Protein AF-A0A178E0Z1-F1 (afdb_monomer_lite)

Structure (mmCIF, N/CA/C/O backbone):
data_AF-A0A178E0Z1-F1
#
_entry.id   AF-A0A178E0Z1-F1
#
loop_
_atom_site.group_PDB
_atom_site.id
_atom_site.type_symbol
_atom_site.label_atom_id
_atom_site.label_alt_id
_atom_site.label_comp_id
_atom_site.label_asym_id
_atom_site.label_entity_id
_atom_site.label_seq_id
_atom_site.pdbx_PDB_ins_code
_atom_site.Cartn_x
_atom_site.Cartn_y
_atom_site.Cartn_z
_atom_site.occupancy
_atom_site.B_iso_or_equiv
_atom_site.auth_seq_id
_atom_site.auth_comp_id
_atom_site.auth_asym_id
_atom_site.auth_atom_id
_atom_site.pdbx_PDB_model_num
ATOM 1 N N . MET A 1 1 ? 17.692 -8.906 -3.137 1.00 51.06 1 MET A N 1
ATOM 2 C CA . MET A 1 1 ? 17.212 -9.666 -4.312 1.00 51.06 1 MET A CA 1
ATOM 3 C C . MET A 1 1 ? 16.166 -8.834 -5.036 1.00 51.06 1 MET A C 1
ATOM 5 O O . MET A 1 1 ? 15.357 -8.206 -4.364 1.00 51.06 1 MET A O 1
ATOM 9 N N . SER A 1 2 ? 16.200 -8.763 -6.365 1.00 74.19 2 SER A N 1
ATOM 10 C CA . SER A 1 2 ? 15.202 -8.030 -7.154 1.00 74.19 2 SER A CA 1
ATOM 11 C C . SER A 1 2 ? 13.912 -8.852 -7.280 1.00 74.19 2 SER A C 1
ATOM 13 O O . SER A 1 2 ? 13.955 -10.035 -7.604 1.00 74.19 2 SER A O 1
ATOM 15 N N . CYS A 1 3 ? 12.754 -8.245 -7.001 1.00 90.62 3 CYS A N 1
ATOM 16 C CA . CYS A 1 3 ? 11.462 -8.919 -7.140 1.00 90.62 3 CYS A CA 1
ATOM 17 C C . CYS A 1 3 ? 11.107 -9.100 -8.633 1.00 90.62 3 CYS A C 1
ATOM 19 O O . CYS A 1 3 ? 11.075 -8.098 -9.354 1.00 90.62 3 CYS A O 1
ATOM 21 N N . PRO A 1 4 ? 10.787 -10.322 -9.110 1.00 93.69 4 PRO A N 1
ATOM 22 C CA . PRO A 1 4 ? 10.447 -10.557 -10.516 1.00 93.69 4 PRO A CA 1
ATOM 23 C C . PRO A 1 4 ? 9.267 -9.718 -11.023 1.00 93.69 4 PRO A C 1
ATOM 25 O O . PRO A 1 4 ? 9.300 -9.242 -12.155 1.00 93.69 4 PRO A O 1
ATOM 28 N N . ALA A 1 5 ? 8.248 -9.490 -10.189 1.00 93.25 5 ALA A N 1
ATOM 29 C CA . ALA A 1 5 ? 7.088 -8.674 -10.552 1.00 93.25 5 ALA A CA 1
ATOM 30 C C . ALA A 1 5 ? 7.479 -7.209 -10.820 1.00 93.25 5 ALA A C 1
ATOM 32 O O . ALA A 1 5 ? 7.109 -6.644 -11.849 1.00 93.25 5 ALA A O 1
ATOM 33 N N . LEU A 1 6 ? 8.315 -6.626 -9.954 1.00 95.00 6 LEU A N 1
ATOM 34 C CA . LEU A 1 6 ? 8.842 -5.274 -10.150 1.00 95.00 6 LEU A CA 1
ATOM 35 C C . LEU A 1 6 ? 9.728 -5.186 -11.403 1.00 95.00 6 LEU A C 1
ATOM 37 O O . LEU A 1 6 ? 9.634 -4.224 -12.161 1.00 95.00 6 LEU A O 1
ATOM 41 N N . LEU A 1 7 ? 10.560 -6.200 -11.665 1.00 95.06 7 LEU A N 1
ATOM 42 C CA . LEU A 1 7 ? 11.381 -6.239 -12.880 1.00 95.06 7 LEU A CA 1
ATOM 43 C C . LEU A 1 7 ? 10.531 -6.268 -14.156 1.00 95.06 7 LEU A C 1
ATOM 45 O O . LEU A 1 7 ? 10.871 -5.587 -15.124 1.00 95.06 7 LEU A O 1
ATOM 49 N N . ARG A 1 8 ? 9.412 -7.005 -14.154 1.00 94.75 8 ARG A N 1
ATOM 50 C CA . ARG A 1 8 ? 8.461 -7.017 -15.275 1.00 94.75 8 ARG A CA 1
ATOM 51 C C . ARG A 1 8 ? 7.855 -5.634 -15.510 1.00 94.75 8 ARG A C 1
ATOM 53 O O . ARG A 1 8 ? 7.856 -5.179 -16.649 1.00 94.75 8 ARG A O 1
ATOM 60 N N . LEU A 1 9 ? 7.438 -4.936 -14.450 1.00 94.25 9 LEU A N 1
ATOM 61 C CA . LEU A 1 9 ? 6.933 -3.558 -14.547 1.00 94.25 9 LEU A CA 1
ATOM 62 C C . LEU A 1 9 ? 7.981 -2.592 -15.119 1.00 94.25 9 LEU A C 1
ATOM 64 O O . LEU A 1 9 ? 7.668 -1.786 -15.992 1.00 94.25 9 LEU A O 1
ATOM 68 N N . ILE A 1 10 ? 9.243 -2.704 -14.692 1.00 94.00 10 ILE A N 1
ATOM 69 C CA . ILE A 1 10 ? 10.355 -1.901 -15.234 1.00 94.00 10 ILE A CA 1
ATOM 70 C C . ILE A 1 10 ? 10.575 -2.183 -16.734 1.00 94.00 10 ILE A C 1
ATOM 72 O O . ILE A 1 10 ? 10.970 -1.288 -17.493 1.00 94.00 10 ILE A O 1
ATOM 76 N N . GLY A 1 11 ? 10.324 -3.419 -17.168 1.00 93.00 11 GLY A N 1
ATOM 77 C CA . GLY A 1 11 ? 10.442 -3.852 -18.558 1.00 93.00 11 GLY A CA 1
ATOM 78 C C . GLY A 1 11 ? 9.354 -3.310 -19.490 1.00 93.00 11 GLY A C 1
ATOM 79 O O . GLY A 1 11 ? 9.608 -3.200 -20.687 1.00 93.00 11 GLY A O 1
ATOM 80 N N . LEU A 1 12 ? 8.187 -2.913 -18.972 1.00 93.44 12 LEU A N 1
ATOM 81 C CA . LEU A 1 12 ? 7.056 -2.459 -19.792 1.00 93.44 12 LEU A CA 1
ATOM 82 C C . LEU A 1 12 ? 7.393 -1.225 -20.641 1.00 93.44 12 LEU A C 1
ATOM 84 O O . LEU A 1 12 ? 8.160 -0.377 -20.190 1.00 93.44 12 LEU A O 1
ATOM 88 N N . PRO A 1 13 ? 6.812 -1.051 -21.839 1.00 92.75 13 PRO A N 1
ATOM 89 C CA . PRO A 1 13 ? 6.911 0.206 -22.575 1.00 92.75 13 PRO A CA 1
ATOM 90 C C . PRO A 1 13 ? 6.448 1.396 -21.725 1.00 92.75 13 PRO A C 1
ATOM 92 O O . PRO A 1 13 ? 5.513 1.277 -20.934 1.00 92.75 13 PRO A O 1
ATOM 95 N N . THR A 1 14 ? 7.082 2.559 -21.901 1.00 90.62 14 THR A N 1
ATOM 96 C CA . THR A 1 14 ? 6.751 3.776 -21.137 1.00 90.62 14 THR A CA 1
ATOM 97 C C . THR A 1 14 ? 5.272 4.137 -21.247 1.00 90.62 14 THR A C 1
ATOM 99 O O . THR A 1 14 ? 4.652 4.438 -20.234 1.00 90.62 14 THR A O 1
ATOM 102 N N . ALA A 1 15 ? 4.691 4.037 -22.446 1.00 89.62 15 ALA A N 1
ATOM 103 C CA . ALA A 1 15 ? 3.270 4.293 -22.668 1.00 89.62 15 ALA A CA 1
ATOM 104 C C . ALA A 1 15 ? 2.371 3.370 -21.825 1.00 89.62 15 ALA A C 1
ATOM 106 O O . ALA A 1 15 ? 1.472 3.848 -21.139 1.00 89.62 15 ALA A O 1
ATOM 107 N N . SER A 1 16 ? 2.656 2.063 -21.807 1.00 93.25 16 SER A N 1
ATOM 108 C CA . SER A 1 16 ? 1.906 1.086 -21.006 1.00 93.25 16 SER A CA 1
ATOM 109 C C . SER A 1 16 ? 2.053 1.346 -19.509 1.00 93.25 16 SER A C 1
ATOM 111 O O . SER A 1 16 ? 1.072 1.302 -18.774 1.00 93.25 16 SER A O 1
ATOM 113 N N . LEU A 1 17 ? 3.269 1.656 -19.051 1.00 93.25 17 LEU A N 1
ATOM 114 C CA . LEU A 1 17 ? 3.514 1.959 -17.644 1.00 93.25 17 LEU A CA 1
ATOM 115 C C . LEU A 1 17 ? 2.796 3.242 -17.203 1.00 93.25 17 LEU A C 1
ATOM 117 O O . LEU A 1 17 ? 2.219 3.268 -16.121 1.00 93.25 17 LEU A O 1
ATOM 121 N N . MET A 1 18 ? 2.793 4.278 -18.045 1.00 91.69 18 MET A N 1
ATOM 122 C CA . MET A 1 18 ? 2.038 5.508 -17.797 1.00 91.69 18 MET A CA 1
ATOM 123 C C . MET A 1 18 ? 0.536 5.229 -17.730 1.00 91.69 18 MET A C 1
ATOM 125 O O . MET A 1 18 ? -0.110 5.699 -16.802 1.00 91.69 18 MET A O 1
ATOM 129 N N . ALA A 1 19 ? -0.012 4.430 -18.652 1.00 92.62 19 ALA A N 1
ATOM 130 C CA . ALA A 1 19 ? -1.428 4.056 -18.641 1.00 92.62 19 ALA A CA 1
ATOM 131 C C . ALA A 1 19 ? -1.828 3.333 -17.343 1.00 92.62 19 ALA A C 1
ATOM 133 O O . ALA A 1 19 ? -2.847 3.659 -16.744 1.00 92.62 19 ALA A O 1
ATOM 134 N N . ILE A 1 20 ? -1.000 2.401 -16.861 1.00 94.56 20 ILE A N 1
ATOM 135 C CA . ILE A 1 20 ? -1.220 1.746 -15.563 1.00 94.56 20 ILE A CA 1
ATOM 136 C C . ILE A 1 20 ? -1.141 2.774 -14.425 1.00 94.56 20 ILE A C 1
ATOM 138 O O . ILE A 1 20 ? -1.990 2.786 -13.538 1.00 94.56 20 ILE A O 1
ATOM 142 N N . ALA A 1 21 ? -0.141 3.656 -14.458 1.00 93.88 21 ALA A N 1
ATOM 143 C CA . ALA A 1 21 ? 0.068 4.655 -13.421 1.00 93.88 21 ALA A CA 1
ATOM 144 C C . ALA A 1 21 ? -1.097 5.649 -13.303 1.00 93.88 21 ALA A C 1
ATOM 146 O O . ALA A 1 21 ? -1.486 5.967 -12.186 1.00 93.88 21 ALA A O 1
ATOM 147 N N . TYR A 1 22 ? -1.706 6.067 -14.417 1.00 93.00 22 TYR A N 1
ATOM 148 C CA . TYR A 1 22 ? -2.893 6.933 -14.410 1.00 93.00 22 TYR A CA 1
ATOM 149 C C . TYR A 1 22 ? -4.095 6.327 -13.681 1.00 93.00 22 TYR A C 1
ATOM 151 O O . TYR A 1 22 ? -4.902 7.074 -13.142 1.00 93.00 22 TYR A O 1
ATOM 159 N N . ASN A 1 23 ? -4.212 4.997 -13.663 1.00 92.06 23 ASN A N 1
ATOM 160 C CA . ASN A 1 23 ? -5.308 4.306 -12.983 1.00 92.06 23 ASN A CA 1
ATOM 161 C C . ASN A 1 23 ? -5.028 4.048 -11.495 1.00 92.06 23 ASN A C 1
ATOM 163 O O . ASN A 1 23 ? -5.951 3.743 -10.749 1.00 92.06 23 ASN A O 1
ATOM 167 N N . LEU A 1 24 ? -3.764 4.111 -11.061 1.00 93.62 24 LEU A N 1
ATOM 168 C CA . LEU A 1 24 ? -3.365 3.699 -9.710 1.00 93.62 24 LEU A CA 1
ATOM 169 C C . LEU A 1 24 ? -2.845 4.844 -8.838 1.00 93.62 24 LEU A C 1
ATOM 171 O O . LEU A 1 24 ? -3.054 4.820 -7.626 1.00 93.62 24 LEU A O 1
ATOM 175 N N . LEU A 1 25 ? -2.115 5.794 -9.424 1.00 93.00 25 LEU A N 1
ATOM 176 C CA . LEU A 1 25 ? -1.463 6.889 -8.708 1.00 93.00 25 LEU A CA 1
ATOM 177 C C . LEU A 1 25 ? -2.344 8.135 -8.684 1.00 93.00 25 LEU A C 1
ATOM 179 O O . LEU A 1 25 ? -3.056 8.431 -9.644 1.00 93.00 25 LEU A O 1
ATOM 183 N N . ASP A 1 26 ? -2.221 8.913 -7.611 1.00 90.50 26 ASP A N 1
ATOM 184 C CA . ASP A 1 26 ? -2.991 10.146 -7.473 1.00 90.50 26 ASP A CA 1
ATOM 185 C C . ASP A 1 26 ? -2.503 11.186 -8.507 1.00 90.50 26 ASP A C 1
ATOM 187 O O . ASP A 1 26 ? -1.308 11.227 -8.830 1.00 90.50 26 ASP A O 1
ATOM 191 N N . PRO A 1 27 ? -3.356 12.109 -8.996 1.00 89.12 27 PRO A N 1
ATOM 192 C CA . PRO A 1 27 ? -2.949 13.113 -9.984 1.00 89.12 27 PRO A CA 1
ATOM 193 C C . PRO A 1 27 ? -1.731 13.947 -9.556 1.00 89.12 27 PRO A C 1
ATOM 195 O O . PRO A 1 27 ? -0.920 14.351 -10.389 1.00 89.12 27 PRO A O 1
ATOM 198 N N . VAL A 1 28 ? -1.579 14.191 -8.251 1.00 88.69 28 VAL A N 1
ATOM 199 C CA . VAL A 1 28 ? -0.430 14.907 -7.672 1.00 88.69 28 VAL A CA 1
ATOM 200 C C . VAL A 1 28 ? 0.861 14.092 -7.787 1.00 88.69 28 VAL A C 1
ATOM 202 O O . VAL A 1 28 ? 1.900 14.651 -8.136 1.00 88.69 28 VAL A O 1
ATOM 205 N N . GLU A 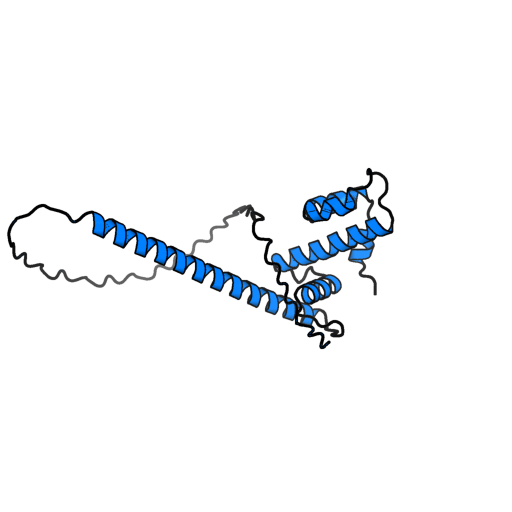1 29 ? 0.797 12.781 -7.542 1.00 86.50 29 GLU A N 1
ATOM 206 C CA . GLU A 1 29 ? 1.927 11.859 -7.717 1.00 86.50 29 GLU A CA 1
ATOM 207 C C . GLU A 1 29 ? 2.300 11.769 -9.206 1.00 86.50 29 GLU A C 1
ATOM 209 O O . GLU A 1 29 ? 3.473 11.862 -9.568 1.00 86.50 29 GLU A O 1
ATOM 214 N N . MET A 1 30 ? 1.297 11.703 -10.087 1.00 88.88 30 MET A N 1
ATOM 215 C CA . MET A 1 30 ? 1.489 11.617 -11.537 1.00 88.88 30 MET A CA 1
ATOM 216 C C . MET A 1 30 ? 2.180 12.836 -12.151 1.00 88.88 30 MET A C 1
ATOM 218 O O . MET A 1 30 ? 2.983 12.675 -13.075 1.00 88.88 30 MET A O 1
ATOM 222 N N . ARG A 1 31 ? 1.939 14.052 -11.641 1.00 86.62 31 ARG A N 1
ATOM 223 C CA . ARG A 1 31 ? 2.572 15.283 -12.162 1.00 86.62 31 ARG A CA 1
ATOM 224 C C . ARG A 1 31 ? 4.101 15.222 -12.155 1.00 86.62 31 ARG A C 1
ATOM 226 O O . ARG A 1 31 ? 4.733 15.778 -13.050 1.00 86.62 31 ARG A O 1
ATOM 233 N N . GLN A 1 32 ? 4.697 14.507 -11.200 1.00 83.75 32 GLN A N 1
ATOM 234 C CA . GLN A 1 32 ? 6.155 14.358 -11.088 1.00 83.75 32 GLN A CA 1
ATOM 235 C C . GLN A 1 32 ? 6.764 13.605 -12.281 1.00 83.75 32 GLN A C 1
ATOM 237 O O . GLN A 1 32 ? 7.940 13.783 -12.597 1.00 83.75 32 GLN A O 1
ATOM 242 N N . TYR A 1 33 ? 5.956 12.800 -12.973 1.00 83.38 33 TYR A N 1
ATOM 243 C CA . TYR A 1 33 ? 6.368 11.986 -14.115 1.00 83.38 33 TYR A CA 1
ATOM 244 C C . TYR A 1 33 ? 5.912 12.567 -15.464 1.00 83.38 33 TYR A C 1
ATOM 246 O O . TYR A 1 33 ? 6.3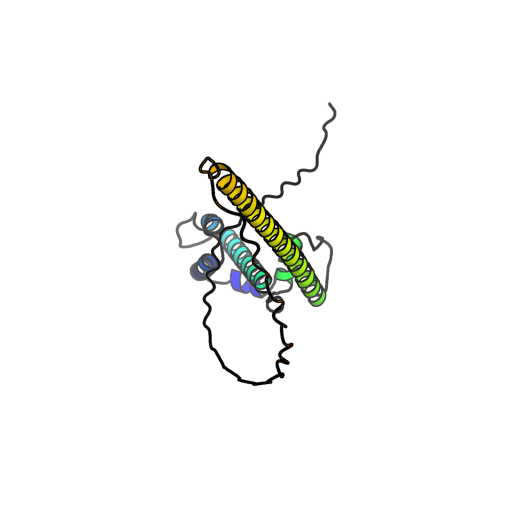31 12.080 -16.510 1.00 83.38 33 TYR A O 1
ATOM 254 N N . GLN A 1 34 ? 5.094 13.626 -15.449 1.00 77.56 34 GLN A N 1
ATOM 255 C CA . GLN A 1 34 ? 4.546 14.293 -16.639 1.00 77.56 34 GLN A CA 1
ATOM 256 C C . GLN A 1 34 ? 5.404 15.459 -17.152 1.00 77.56 34 GLN A C 1
ATOM 258 O O . GLN A 1 34 ? 5.177 15.945 -18.256 1.00 77.56 34 GLN A O 1
ATOM 263 N N . ALA A 1 35 ? 6.400 15.914 -16.385 1.00 64.00 35 ALA A N 1
ATOM 264 C CA . ALA A 1 35 ? 7.170 17.125 -16.693 1.00 64.00 35 ALA A CA 1
ATOM 265 C C . ALA A 1 35 ? 8.037 17.058 -17.977 1.00 64.00 35 ALA A C 1
ATOM 267 O O . ALA A 1 35 ? 8.675 18.046 -18.333 1.00 64.00 35 ALA A O 1
ATOM 268 N N . GLY A 1 36 ? 8.060 15.935 -18.703 1.00 55.56 36 GLY A N 1
ATOM 269 C CA . GLY A 1 36 ? 8.735 15.795 -19.995 1.00 55.56 36 GLY A CA 1
ATOM 270 C C . GLY A 1 36 ? 7.772 15.289 -21.066 1.00 55.56 36 GLY A C 1
ATOM 271 O O . GLY A 1 36 ? 7.061 14.314 -20.840 1.00 55.56 36 GLY A O 1
ATOM 272 N N . ARG A 1 37 ? 7.746 15.935 -22.239 1.00 55.88 37 ARG A N 1
ATOM 273 C CA . ARG A 1 37 ? 6.909 15.547 -23.389 1.00 55.88 37 ARG A CA 1
ATOM 274 C C . ARG A 1 37 ? 7.200 14.099 -23.843 1.00 55.88 37 ARG A C 1
ATOM 276 O O . ARG A 1 37 ? 8.123 13.838 -24.600 1.00 55.88 37 ARG A O 1
ATOM 283 N N . HIS A 1 38 ? 6.397 13.184 -23.314 1.00 56.56 38 HIS A N 1
ATOM 284 C CA . HIS A 1 38 ? 5.763 11.979 -23.865 1.00 56.56 38 HIS A CA 1
ATOM 285 C C . HIS A 1 38 ? 6.467 10.928 -24.743 1.00 56.56 38 HIS A C 1
ATOM 287 O O . HIS A 1 38 ? 5.847 9.882 -24.915 1.00 56.56 38 HIS A O 1
ATOM 293 N N . GLU A 1 39 ? 7.710 11.054 -25.209 1.00 58.53 39 GLU A N 1
ATOM 294 C CA . GLU A 1 39 ? 8.312 9.927 -25.963 1.00 58.53 39 GLU A CA 1
ATOM 295 C C . GLU A 1 39 ? 9.211 9.030 -25.111 1.00 58.53 39 GLU A C 1
ATOM 297 O O . GLU A 1 39 ? 9.071 7.804 -25.140 1.00 58.53 39 GLU A O 1
ATOM 302 N N . HIS A 1 40 ? 10.064 9.600 -24.258 1.00 64.31 40 HIS A N 1
ATOM 303 C CA . HIS A 1 40 ? 11.018 8.805 -23.485 1.00 64.31 40 HIS A CA 1
ATOM 304 C C . HIS A 1 40 ? 11.201 9.351 -22.066 1.00 64.31 40 HIS A C 1
ATOM 306 O O . HIS A 1 40 ? 11.902 10.336 -21.841 1.00 64.31 40 HIS A O 1
ATOM 312 N N . LEU A 1 41 ? 10.611 8.669 -21.077 1.00 73.69 41 LEU A N 1
ATOM 313 C CA . LEU A 1 41 ? 11.081 8.785 -19.697 1.00 73.69 41 LEU A CA 1
ATOM 314 C C . LEU A 1 41 ? 12.540 8.331 -19.648 1.00 73.69 41 LEU A C 1
ATOM 316 O O . LEU A 1 41 ? 12.892 7.299 -20.228 1.00 73.69 41 LEU A O 1
ATOM 320 N N . SER A 1 42 ? 13.373 9.054 -18.898 1.00 84.88 42 SER A N 1
ATOM 321 C CA . SER A 1 42 ? 14.708 8.552 -18.574 1.00 84.88 42 SER A CA 1
ATOM 322 C C . SER A 1 42 ? 14.596 7.168 -17.919 1.00 84.88 42 SER A C 1
ATOM 324 O O . SER A 1 42 ? 13.621 6.877 -17.218 1.00 84.88 42 SER A O 1
ATOM 326 N N . THR A 1 43 ? 15.602 6.308 -18.090 1.00 86.06 43 THR A N 1
ATOM 327 C CA . THR A 1 43 ? 15.618 4.977 -17.458 1.00 86.06 43 THR A CA 1
ATOM 328 C C . THR A 1 43 ? 15.425 5.059 -15.940 1.00 86.06 43 THR A C 1
ATOM 330 O O . THR A 1 43 ? 14.766 4.200 -15.352 1.00 86.06 43 THR A O 1
ATOM 333 N N . ALA A 1 44 ? 15.957 6.107 -15.303 1.00 86.75 44 ALA A N 1
ATOM 334 C CA . ALA A 1 44 ? 15.783 6.361 -13.877 1.00 86.75 44 ALA A CA 1
ATOM 335 C C . ALA A 1 44 ? 14.328 6.726 -13.535 1.00 86.75 44 ALA A C 1
ATOM 337 O O . ALA A 1 44 ? 13.735 6.097 -12.660 1.00 86.75 44 ALA A O 1
ATOM 338 N N . SER A 1 45 ? 13.724 7.665 -14.269 1.00 88.50 45 SER A N 1
ATOM 339 C CA . SER A 1 45 ? 12.325 8.080 -14.079 1.00 88.50 45 SER A CA 1
ATOM 340 C C . SER A 1 45 ? 11.351 6.930 -14.330 1.00 88.50 45 SER A C 1
ATOM 342 O O . SER A 1 45 ? 10.414 6.740 -13.562 1.00 88.50 45 SER A O 1
ATOM 344 N N . LYS A 1 46 ? 11.603 6.107 -15.353 1.00 90.62 46 LYS A N 1
ATOM 345 C CA . LYS A 1 46 ? 10.806 4.913 -15.653 1.00 90.62 46 LYS A CA 1
ATOM 346 C C . LYS A 1 46 ? 10.866 3.889 -14.516 1.00 90.62 46 LYS A C 1
ATOM 348 O O . LYS A 1 46 ? 9.837 3.357 -14.111 1.00 90.62 46 LYS A O 1
ATOM 353 N N . ARG A 1 47 ? 12.060 3.623 -13.972 1.00 92.88 47 ARG A N 1
ATOM 354 C CA . ARG A 1 47 ? 12.228 2.730 -12.810 1.00 92.88 47 ARG A CA 1
ATOM 355 C C . ARG A 1 47 ? 11.538 3.276 -11.565 1.00 92.88 47 ARG A C 1
ATOM 357 O O . ARG A 1 47 ? 10.913 2.501 -10.844 1.00 92.88 47 ARG A O 1
ATOM 364 N N . ALA A 1 48 ? 11.631 4.582 -11.325 1.00 92.94 48 ALA A N 1
ATOM 365 C CA . ALA A 1 48 ? 10.938 5.233 -10.220 1.00 92.94 48 ALA A CA 1
ATOM 366 C C . ALA A 1 48 ? 9.415 5.100 -10.369 1.00 92.94 48 ALA A C 1
ATOM 368 O O . ALA A 1 48 ? 8.759 4.667 -9.428 1.00 92.94 48 ALA A O 1
ATOM 369 N N . LEU A 1 49 ? 8.874 5.356 -11.565 1.00 93.44 49 LEU A N 1
ATOM 370 C CA . LEU A 1 49 ? 7.450 5.189 -11.858 1.00 93.44 49 LEU A CA 1
ATOM 371 C C . LEU A 1 49 ? 6.991 3.738 -11.659 1.00 93.44 49 LEU A C 1
ATOM 373 O O . LEU A 1 49 ? 6.003 3.494 -10.978 1.00 93.44 49 LEU A O 1
ATOM 377 N N . ALA A 1 50 ? 7.740 2.764 -12.184 1.00 95.50 50 ALA A N 1
ATOM 378 C CA . ALA A 1 50 ? 7.441 1.343 -11.997 1.00 95.50 50 ALA A CA 1
ATOM 379 C C . ALA A 1 50 ? 7.441 0.940 -10.518 1.00 95.50 50 ALA A C 1
ATOM 381 O O . ALA A 1 50 ? 6.603 0.152 -10.092 1.00 95.50 50 ALA A O 1
ATOM 382 N N . THR A 1 51 ? 8.357 1.506 -9.733 1.00 95.69 51 THR A N 1
ATOM 383 C CA . THR A 1 51 ? 8.441 1.273 -8.287 1.00 95.69 51 THR A CA 1
ATOM 384 C C . THR A 1 51 ? 7.246 1.883 -7.554 1.00 95.69 51 THR A C 1
ATOM 386 O O . THR A 1 51 ? 6.658 1.219 -6.703 1.00 95.69 51 THR A O 1
ATOM 389 N N . ALA A 1 52 ? 6.847 3.107 -7.913 1.00 95.12 52 ALA A N 1
ATOM 390 C CA . ALA A 1 52 ? 5.668 3.765 -7.354 1.00 95.12 52 ALA A CA 1
ATOM 391 C C . ALA A 1 52 ? 4.387 2.971 -7.655 1.00 95.12 52 ALA A C 1
ATOM 393 O O . ALA A 1 52 ? 3.650 2.630 -6.734 1.00 95.12 52 ALA A O 1
ATOM 394 N N . VAL A 1 53 ? 4.176 2.590 -8.919 1.00 96.38 53 VAL A N 1
ATOM 395 C CA . VAL A 1 53 ? 3.053 1.741 -9.352 1.00 96.38 53 VAL A CA 1
ATOM 396 C C . VAL A 1 53 ? 3.027 0.423 -8.580 1.00 96.38 53 VAL A C 1
ATOM 398 O O . VAL A 1 53 ? 1.993 0.030 -8.049 1.00 96.38 53 VAL A O 1
ATOM 401 N N . TYR A 1 54 ? 4.174 -0.246 -8.477 1.00 97.62 54 TYR A N 1
ATOM 402 C CA . TYR A 1 54 ? 4.292 -1.538 -7.810 1.00 97.62 54 TYR A CA 1
ATOM 403 C C . TYR A 1 54 ? 3.909 -1.488 -6.325 1.00 97.62 54 TYR A C 1
ATOM 405 O O . TYR A 1 54 ? 3.186 -2.363 -5.839 1.00 97.62 54 TYR A O 1
ATOM 413 N N . TYR A 1 55 ? 4.377 -0.474 -5.593 1.00 96.94 55 TYR A N 1
ATOM 414 C CA . TYR A 1 55 ? 4.027 -0.331 -4.182 1.00 96.94 55 TYR A CA 1
ATOM 415 C C . TYR A 1 55 ? 2.612 0.203 -3.980 1.00 96.94 55 TYR A C 1
ATOM 417 O O . TYR A 1 55 ? 1.943 -0.242 -3.052 1.00 96.94 55 TYR A O 1
ATOM 425 N N . ARG A 1 56 ? 2.108 1.062 -4.874 1.00 96.19 56 ARG A N 1
ATOM 426 C CA . ARG A 1 56 ? 0.706 1.494 -4.842 1.00 96.19 56 ARG A CA 1
ATOM 427 C C . ARG A 1 56 ? -0.251 0.324 -5.055 1.00 96.19 56 ARG A C 1
ATOM 429 O O . ARG A 1 56 ? -1.217 0.199 -4.314 1.00 96.19 56 ARG A O 1
ATOM 436 N N . GLN A 1 57 ? 0.056 -0.578 -5.986 1.00 96.44 57 GLN A N 1
ATOM 437 C CA . GLN A 1 57 ? -0.699 -1.819 -6.160 1.00 96.44 57 GLN A CA 1
ATOM 438 C C . GLN A 1 57 ? -0.705 -2.656 -4.870 1.00 96.44 57 GLN A C 1
ATOM 440 O O . GLN A 1 57 ? -1.751 -3.143 -4.456 1.00 96.44 57 GLN A O 1
ATOM 445 N N . GLY A 1 58 ? 0.450 -2.778 -4.204 1.00 96.44 58 GLY A N 1
ATOM 446 C CA . GLY A 1 58 ? 0.550 -3.453 -2.906 1.00 96.44 58 GLY A CA 1
ATOM 447 C C . GLY A 1 58 ? -0.325 -2.804 -1.831 1.00 96.44 58 GLY A C 1
ATOM 448 O O . GLY A 1 58 ? -1.005 -3.507 -1.091 1.00 96.44 58 GLY A O 1
ATOM 449 N N . ARG A 1 59 ? -0.359 -1.470 -1.780 1.00 95.06 59 ARG A N 1
ATOM 450 C CA . ARG A 1 59 ? -1.227 -0.723 -0.865 1.00 95.06 59 ARG A CA 1
ATOM 451 C C . ARG A 1 59 ? -2.710 -0.956 -1.151 1.00 95.06 59 ARG A C 1
ATOM 453 O O . ARG A 1 59 ? -3.469 -1.140 -0.208 1.00 95.06 59 ARG A O 1
ATOM 460 N N . ASN A 1 60 ? -3.120 -0.993 -2.419 1.00 95.19 60 ASN A N 1
ATOM 461 C CA . ASN A 1 60 ? -4.506 -1.298 -2.782 1.00 95.19 60 ASN A CA 1
ATOM 462 C C . ASN A 1 60 ? -4.900 -2.706 -2.318 1.00 95.19 60 ASN A C 1
ATOM 464 O O . ASN A 1 60 ? -5.943 -2.854 -1.696 1.00 95.19 60 ASN A O 1
ATOM 468 N N . PHE A 1 61 ? -4.036 -3.710 -2.518 1.00 95.81 61 PHE A N 1
ATOM 469 C CA . PHE A 1 61 ? -4.276 -5.052 -1.977 1.00 95.81 61 PHE A CA 1
ATOM 470 C C . PHE A 1 61 ? -4.393 -5.065 -0.454 1.00 95.81 61 PHE A C 1
ATOM 472 O O . PHE A 1 61 ? -5.220 -5.794 0.078 1.00 95.81 61 PHE A O 1
ATOM 479 N N . ALA A 1 62 ? -3.588 -4.268 0.253 1.00 94.25 62 ALA A N 1
ATOM 480 C CA . ALA A 1 62 ? -3.691 -4.164 1.702 1.00 94.25 62 ALA A CA 1
ATOM 481 C C . ALA A 1 62 ? -5.043 -3.568 2.136 1.00 94.25 62 ALA A C 1
ATOM 483 O O . ALA A 1 62 ? -5.661 -4.088 3.056 1.00 94.25 62 ALA A O 1
ATOM 484 N N . ILE A 1 63 ? -5.522 -2.524 1.452 1.00 91.75 63 ILE A N 1
ATOM 485 C CA . ILE A 1 63 ? -6.820 -1.887 1.736 1.00 91.75 63 ILE A CA 1
ATOM 486 C C . ILE A 1 63 ? -7.983 -2.851 1.475 1.00 91.75 63 ILE A C 1
ATOM 488 O O . ILE A 1 63 ? -8.913 -2.902 2.269 1.00 91.75 63 ILE A O 1
ATOM 492 N N . THR A 1 64 ? -7.928 -3.633 0.395 1.00 94.00 64 THR A N 1
ATOM 493 C CA . THR A 1 64 ? -8.972 -4.614 0.051 1.00 94.00 64 THR A CA 1
ATOM 494 C C . THR A 1 64 ? -8.770 -5.972 0.730 1.00 94.00 64 THR A C 1
ATOM 496 O O . THR A 1 64 ? -9.306 -6.970 0.263 1.00 94.00 64 THR A O 1
ATOM 499 N N . GLU A 1 65 ? -7.922 -6.046 1.756 1.00 93.75 65 GLU A N 1
ATOM 500 C CA . GLU A 1 65 ? -7.602 -7.260 2.518 1.00 93.75 65 GLU A CA 1
ATOM 501 C C . GLU A 1 65 ? -7.052 -8.461 1.705 1.00 93.75 65 GLU A C 1
ATOM 503 O O . GLU A 1 65 ? -6.984 -9.594 2.186 1.00 93.75 65 GLU A O 1
ATOM 508 N N . ASN A 1 66 ? -6.538 -8.222 0.495 1.00 95.50 66 ASN A N 1
ATOM 509 C CA . ASN A 1 66 ? -5.996 -9.233 -0.422 1.00 95.50 66 ASN A CA 1
ATOM 510 C C . ASN A 1 66 ? -4.494 -9.495 -0.194 1.00 95.50 66 ASN A C 1
ATOM 512 O O . ASN A 1 66 ? -3.659 -9.445 -1.101 1.00 95.50 66 ASN A O 1
ATOM 516 N N . TYR A 1 67 ? -4.107 -9.809 1.045 1.00 92.94 67 TYR A N 1
ATOM 517 C CA . TYR A 1 67 ? -2.694 -9.978 1.439 1.00 92.94 67 TYR A CA 1
ATOM 518 C C . TYR A 1 67 ? -1.992 -11.174 0.784 1.00 92.94 67 TYR A C 1
ATOM 520 O O . TYR A 1 67 ? -0.758 -11.253 0.760 1.00 92.94 67 TYR A O 1
ATOM 528 N N . ASN A 1 68 ? -2.769 -12.143 0.300 1.00 93.94 68 ASN A N 1
ATOM 529 C CA . ASN A 1 68 ? -2.237 -13.330 -0.359 1.00 93.94 68 ASN A CA 1
ATOM 530 C C . ASN A 1 68 ? -1.639 -13.006 -1.732 1.00 93.94 68 ASN A C 1
ATOM 532 O O . ASN A 1 68 ? -0.629 -13.618 -2.093 1.00 93.94 68 ASN A O 1
ATOM 536 N N . ASP A 1 69 ? -2.177 -11.993 -2.412 1.00 95.50 69 ASP A N 1
ATOM 537 C CA . ASP A 1 69 ? -1.709 -11.524 -3.721 1.00 95.50 69 ASP A CA 1
ATOM 538 C C . ASP A 1 69 ? -0.519 -10.570 -3.613 1.00 95.50 69 ASP A C 1
ATOM 540 O O . ASP A 1 69 ? 0.224 -10.348 -4.575 1.00 95.50 69 ASP A O 1
ATOM 544 N N . MET A 1 70 ? -0.275 -10.037 -2.415 1.00 96.62 70 MET A N 1
ATOM 545 C CA . MET A 1 70 ? 0.906 -9.233 -2.158 1.00 96.62 70 MET A CA 1
ATOM 546 C C . MET A 1 70 ? 2.165 -10.097 -2.205 1.00 96.62 70 MET A C 1
ATOM 548 O O . MET A 1 70 ? 2.326 -11.107 -1.509 1.00 96.62 70 MET A O 1
ATOM 552 N N . THR A 1 71 ? 3.136 -9.633 -2.982 1.00 96.56 71 THR A N 1
ATOM 553 C CA . THR A 1 71 ? 4.495 -10.165 -2.924 1.00 96.56 71 THR A CA 1
ATOM 554 C C . THR A 1 71 ? 5.141 -9.838 -1.575 1.00 96.56 71 THR A C 1
ATOM 556 O O . THR A 1 71 ? 4.813 -8.845 -0.922 1.00 96.56 71 THR A O 1
ATOM 559 N N . ARG A 1 72 ? 6.153 -10.620 -1.182 1.00 95.94 72 ARG A N 1
ATOM 560 C CA . ARG A 1 72 ? 6.929 -10.361 0.041 1.00 95.94 72 ARG A CA 1
ATOM 561 C C . ARG A 1 72 ? 7.459 -8.922 0.119 1.00 95.94 72 ARG A C 1
ATOM 563 O O . ARG A 1 72 ? 7.373 -8.297 1.167 1.00 95.94 72 ARG A O 1
ATOM 570 N N . LEU A 1 73 ? 7.979 -8.393 -0.990 1.00 95.62 73 LEU A N 1
ATOM 571 C CA . LEU A 1 73 ? 8.537 -7.040 -1.036 1.00 95.62 73 LEU A CA 1
ATOM 572 C C . LEU A 1 73 ? 7.460 -5.962 -0.818 1.00 95.62 73 LEU A C 1
ATOM 574 O O . LEU A 1 73 ? 7.733 -4.976 -0.141 1.00 95.62 73 LEU A O 1
ATOM 578 N N . GLN A 1 74 ? 6.241 -6.159 -1.333 1.00 97.06 74 GLN A N 1
ATOM 579 C CA . GLN A 1 74 ? 5.110 -5.262 -1.060 1.00 97.06 74 GLN A CA 1
ATOM 580 C C . GLN A 1 74 ? 4.687 -5.320 0.410 1.00 97.06 74 GLN A C 1
ATOM 582 O O . GLN A 1 74 ? 4.486 -4.270 1.009 1.00 97.06 74 GLN A O 1
ATOM 587 N N . LEU A 1 75 ? 4.613 -6.517 1.006 1.00 96.94 75 LEU A N 1
ATOM 588 C CA . LEU A 1 75 ? 4.288 -6.682 2.429 1.00 96.94 75 LEU A CA 1
ATOM 589 C C . LEU A 1 75 ? 5.299 -5.961 3.325 1.00 96.94 75 LEU A C 1
ATOM 591 O O . LEU A 1 75 ? 4.917 -5.206 4.215 1.00 96.94 75 LEU A O 1
ATOM 595 N N . GLU A 1 76 ? 6.594 -6.165 3.077 1.00 96.31 76 GLU A N 1
ATOM 596 C CA . GLU A 1 76 ? 7.643 -5.491 3.842 1.00 96.31 76 GLU A CA 1
ATOM 597 C C . GLU A 1 76 ? 7.599 -3.971 3.669 1.00 96.31 76 GLU A C 1
ATOM 599 O O . GLU A 1 76 ? 7.772 -3.239 4.641 1.00 96.31 76 GLU A O 1
ATOM 604 N N . HIS A 1 77 ? 7.405 -3.492 2.437 1.00 95.81 77 HIS A N 1
ATOM 605 C CA . HIS A 1 77 ? 7.312 -2.063 2.162 1.00 95.81 77 HIS A CA 1
ATOM 606 C C . HIS A 1 77 ? 6.138 -1.433 2.907 1.00 95.81 77 HIS A C 1
ATOM 608 O O . HIS A 1 77 ? 6.326 -0.430 3.585 1.00 95.81 77 HIS A O 1
ATOM 614 N N . GLU A 1 78 ? 4.954 -2.033 2.814 1.00 96.44 78 GLU A N 1
ATOM 615 C CA . GLU A 1 78 ? 3.739 -1.508 3.429 1.00 96.44 78 GLU A CA 1
ATOM 616 C C . GLU A 1 78 ? 3.839 -1.513 4.964 1.00 96.44 78 GLU A C 1
ATOM 618 O O . GLU A 1 78 ? 3.578 -0.493 5.597 1.00 96.44 78 GLU A O 1
ATOM 623 N N . LEU A 1 79 ? 4.343 -2.592 5.579 1.00 96.62 79 LEU A N 1
ATOM 624 C CA . LEU A 1 79 ? 4.568 -2.625 7.030 1.00 96.62 79 LEU A CA 1
ATOM 625 C C . LEU A 1 79 ? 5.615 -1.601 7.489 1.00 96.62 79 LEU A C 1
ATOM 627 O O . LEU A 1 79 ? 5.455 -0.994 8.547 1.00 96.62 79 LEU A O 1
ATOM 631 N N . ARG A 1 80 ? 6.691 -1.389 6.718 1.00 95.88 80 ARG A N 1
ATOM 632 C CA . ARG A 1 80 ? 7.691 -0.347 7.018 1.00 95.88 80 ARG A CA 1
ATOM 633 C C . ARG A 1 80 ? 7.098 1.047 6.876 1.00 95.88 80 ARG A C 1
ATOM 635 O O . ARG A 1 80 ? 7.372 1.897 7.715 1.00 95.88 80 ARG A O 1
ATOM 642 N N . TRP A 1 81 ? 6.304 1.272 5.831 1.00 94.62 81 TRP A N 1
ATOM 643 C CA . TRP A 1 81 ? 5.644 2.547 5.568 1.00 94.62 81 TRP A CA 1
ATOM 644 C C . TRP A 1 81 ? 4.683 2.925 6.703 1.00 94.62 81 TRP A C 1
ATOM 646 O O . TRP A 1 81 ? 4.667 4.080 7.119 1.00 94.62 81 TRP A O 1
ATOM 656 N N . ARG A 1 82 ? 3.986 1.937 7.279 1.00 94.25 82 ARG A N 1
ATOM 657 C CA . ARG A 1 82 ? 3.129 2.097 8.467 1.00 94.25 82 ARG A CA 1
ATOM 658 C C . ARG A 1 82 ? 3.893 2.131 9.797 1.00 94.25 82 ARG A C 1
ATOM 660 O O . ARG A 1 82 ? 3.320 2.448 10.825 1.00 94.25 82 ARG A O 1
ATOM 667 N N . GLY A 1 83 ? 5.186 1.802 9.804 1.00 96.00 83 GLY A N 1
ATOM 668 C CA . GLY A 1 83 ? 6.012 1.801 11.017 1.00 96.00 83 GLY A CA 1
ATOM 669 C C . GLY A 1 83 ? 5.956 0.519 11.861 1.00 96.00 83 GLY A C 1
ATOM 670 O O . GLY A 1 83 ? 6.501 0.505 12.960 1.00 96.00 83 GLY A O 1
ATOM 671 N N . HIS A 1 84 ? 5.383 -0.575 11.347 1.00 95.88 84 HIS A N 1
ATOM 672 C CA . HIS A 1 84 ? 5.239 -1.862 12.052 1.00 95.88 84 HIS A CA 1
ATOM 673 C C . HIS A 1 84 ? 6.287 -2.921 11.657 1.00 95.88 84 HIS A C 1
ATOM 675 O O . HIS A 1 84 ? 6.205 -4.088 12.057 1.00 95.88 84 HIS A O 1
ATOM 681 N N . LEU A 1 85 ? 7.295 -2.544 10.866 1.00 95.50 85 LEU A N 1
ATOM 682 C CA . LEU A 1 85 ? 8.439 -3.403 10.556 1.00 95.50 85 LEU A CA 1
ATOM 683 C C . LEU A 1 85 ? 9.758 -2.620 10.698 1.00 95.50 85 LEU A C 1
ATOM 685 O O . LEU A 1 85 ? 10.033 -1.728 9.893 1.00 95.50 85 LEU A O 1
ATOM 689 N N . PRO A 1 86 ? 10.602 -2.940 11.695 1.00 93.44 86 PRO A N 1
ATOM 690 C CA . PRO A 1 86 ? 11.954 -2.410 11.825 1.00 93.44 86 PRO A CA 1
ATOM 691 C C . PRO A 1 86 ? 12.820 -2.727 10.598 1.00 93.44 86 PRO A C 1
ATOM 693 O O . PRO A 1 86 ? 12.652 -3.750 9.935 1.00 93.44 86 PRO A O 1
ATOM 696 N N . ARG A 1 87 ? 13.816 -1.875 10.315 1.00 85.62 87 ARG A N 1
ATOM 697 C CA . ARG A 1 87 ? 14.689 -2.017 9.130 1.00 85.62 87 ARG A CA 1
ATOM 698 C C . ARG A 1 87 ? 15.428 -3.356 9.051 1.00 85.62 87 ARG A C 1
ATOM 700 O O . ARG A 1 87 ? 15.635 -3.849 7.948 1.00 85.62 87 ARG A O 1
ATOM 707 N N . ASN A 1 88 ? 15.803 -3.918 10.197 1.00 88.50 88 ASN A N 1
ATOM 708 C CA . ASN A 1 88 ? 16.649 -5.111 10.285 1.00 88.50 88 ASN A CA 1
ATOM 709 C C . ASN A 1 88 ? 15.865 -6.376 10.665 1.00 88.50 88 ASN A C 1
ATOM 711 O O . ASN A 1 88 ? 16.477 -7.403 10.942 1.00 88.50 88 ASN A O 1
ATOM 715 N N . GLU A 1 89 ? 14.533 -6.307 10.729 1.00 91.31 89 GLU A N 1
ATOM 716 C CA . GLU A 1 89 ? 13.723 -7.486 11.023 1.00 91.31 89 GLU A CA 1
ATOM 717 C C . GLU A 1 89 ? 13.458 -8.259 9.726 1.00 91.31 89 GLU A C 1
ATOM 719 O O . GLU A 1 89 ? 12.817 -7.754 8.801 1.00 91.31 89 GLU A O 1
ATOM 724 N N . ASP A 1 90 ? 13.969 -9.487 9.664 1.00 91.38 90 ASP A N 1
ATOM 725 C CA . ASP A 1 90 ? 13.705 -10.422 8.577 1.00 91.38 90 ASP A CA 1
ATOM 726 C C . ASP A 1 90 ? 12.688 -11.468 9.046 1.00 91.38 90 ASP A C 1
ATOM 728 O O . ASP A 1 90 ? 12.989 -12.352 9.851 1.00 91.38 90 ASP A O 1
ATOM 732 N N . LEU A 1 91 ? 11.452 -11.340 8.565 1.00 94.00 91 LEU A N 1
ATOM 733 C CA . LEU A 1 91 ? 10.366 -12.257 8.884 1.00 94.00 91 LEU A CA 1
ATOM 734 C C . LEU A 1 91 ? 10.024 -13.131 7.681 1.00 94.00 91 LEU A C 1
ATOM 736 O O . LEU A 1 91 ? 9.998 -12.641 6.554 1.00 94.00 91 LEU A O 1
ATOM 740 N N . PRO A 1 92 ? 9.664 -14.409 7.876 1.00 95.81 92 PRO A N 1
ATOM 741 C CA . PRO A 1 92 ? 9.090 -15.213 6.806 1.00 95.81 92 PRO A CA 1
ATOM 742 C C . PRO A 1 92 ? 7.775 -14.595 6.305 1.00 95.81 92 PRO A C 1
ATOM 744 O O . PRO A 1 92 ? 7.023 -13.994 7.074 1.00 95.81 92 PRO A O 1
ATOM 747 N N . THR A 1 93 ? 7.464 -14.793 5.020 1.00 95.50 93 THR A N 1
ATOM 748 C CA . THR A 1 93 ? 6.302 -14.183 4.342 1.00 95.50 93 THR A CA 1
ATOM 749 C C . THR A 1 93 ? 4.987 -14.412 5.084 1.00 95.50 93 THR A C 1
ATOM 751 O O . THR A 1 93 ? 4.188 -13.491 5.215 1.00 95.50 93 THR A O 1
ATOM 754 N N . PHE A 1 94 ? 4.779 -15.611 5.633 1.00 96.31 94 PHE A N 1
ATOM 755 C CA . PHE A 1 94 ? 3.590 -15.919 6.428 1.00 96.31 94 PHE A CA 1
ATOM 756 C C . PHE A 1 94 ? 3.459 -15.022 7.674 1.00 96.31 94 PHE A C 1
ATOM 758 O O . PHE A 1 94 ? 2.382 -14.495 7.938 1.00 96.31 94 PHE A O 1
ATOM 765 N N . LYS A 1 95 ? 4.558 -14.762 8.398 1.00 97.38 95 LYS A N 1
ATOM 766 C CA . LYS A 1 95 ? 4.548 -13.849 9.555 1.00 97.38 95 LYS A CA 1
ATOM 767 C C . LYS A 1 95 ? 4.317 -12.396 9.140 1.00 97.38 95 LYS A C 1
ATOM 769 O O . LYS A 1 95 ? 3.635 -11.676 9.860 1.00 97.38 95 LYS A O 1
ATOM 774 N N . LEU A 1 96 ? 4.839 -11.977 7.984 1.00 97.00 96 LEU A N 1
ATOM 775 C CA . LEU A 1 96 ? 4.554 -10.647 7.432 1.00 97.00 96 LEU A CA 1
ATOM 776 C C . LEU A 1 96 ? 3.054 -10.473 7.150 1.00 97.00 96 LEU A C 1
ATOM 778 O O . LEU A 1 96 ? 2.491 -9.443 7.503 1.00 97.00 96 LEU A O 1
ATOM 782 N N . ARG A 1 97 ? 2.393 -11.492 6.582 1.00 96.69 97 ARG A N 1
ATOM 783 C CA . ARG A 1 97 ? 0.937 -11.473 6.346 1.00 96.69 97 ARG A CA 1
ATOM 784 C C . ARG A 1 97 ? 0.143 -11.386 7.646 1.00 96.69 97 ARG A C 1
ATOM 786 O O . ARG A 1 97 ? -0.708 -10.515 7.765 1.00 96.69 97 ARG A O 1
ATOM 793 N N . LEU A 1 98 ? 0.457 -12.228 8.634 1.00 96.94 98 LEU A N 1
ATOM 794 C CA . LEU A 1 98 ? -0.206 -12.171 9.942 1.00 96.94 98 LEU A CA 1
ATOM 795 C C . LEU A 1 98 ? -0.040 -10.804 10.610 1.00 96.94 98 LEU A C 1
ATOM 797 O O . LEU A 1 98 ? -0.998 -10.269 11.162 1.00 96.94 98 LEU A O 1
ATOM 801 N N . ARG A 1 99 ? 1.159 -10.216 10.529 1.00 96.94 99 ARG A N 1
ATOM 802 C CA . ARG A 1 99 ? 1.396 -8.874 11.061 1.00 96.94 99 ARG A CA 1
ATOM 803 C C . ARG A 1 99 ? 0.569 -7.822 10.324 1.00 96.94 99 ARG A C 1
ATOM 805 O O . ARG A 1 99 ? -0.022 -6.982 10.985 1.00 96.94 99 ARG A O 1
ATOM 812 N N . MET A 1 100 ? 0.491 -7.889 8.994 1.00 96.00 100 MET A N 1
ATOM 813 C CA . MET A 1 100 ? -0.335 -6.976 8.195 1.00 96.00 100 MET A CA 1
ATOM 814 C C . MET A 1 100 ? -1.810 -7.029 8.609 1.00 96.00 100 MET A C 1
ATOM 816 O O . MET A 1 100 ? -2.407 -5.988 8.857 1.00 96.00 100 MET A O 1
ATOM 820 N N . ILE A 1 101 ? -2.360 -8.239 8.761 1.00 95.44 101 ILE A N 1
ATOM 821 C CA . ILE A 1 101 ? -3.738 -8.451 9.228 1.00 95.44 101 ILE A CA 1
ATOM 822 C C . ILE A 1 101 ? -3.947 -7.813 10.604 1.00 95.44 101 ILE A C 1
ATOM 824 O O . ILE A 1 101 ? -4.949 -7.139 10.822 1.00 95.44 101 ILE A O 1
ATOM 828 N N . GLY A 1 102 ? -3.007 -8.018 11.533 1.00 95.69 102 GLY A N 1
ATOM 829 C CA . GLY A 1 102 ? -3.074 -7.429 12.870 1.00 95.69 102 GLY A CA 1
ATOM 830 C C . GLY A 1 102 ? -3.121 -5.901 12.834 1.00 95.69 102 GLY A C 1
ATOM 831 O O . GLY A 1 102 ? -4.022 -5.316 13.424 1.00 95.69 102 GLY A O 1
ATOM 832 N N . VAL A 1 103 ? -2.203 -5.283 12.085 1.00 94.50 103 VAL A N 1
ATOM 833 C CA . VAL A 1 103 ? -2.104 -3.821 11.936 1.00 94.50 103 VAL A CA 1
ATOM 834 C C . VAL A 1 103 ? -3.382 -3.234 11.345 1.00 94.50 103 VAL A C 1
ATOM 836 O O . VAL A 1 103 ? -3.945 -2.302 11.902 1.00 94.50 103 VAL A O 1
ATOM 839 N N . ILE A 1 104 ? -3.886 -3.801 10.249 1.00 92.00 104 ILE A N 1
ATOM 840 C CA . ILE A 1 104 ? -5.075 -3.258 9.579 1.00 92.00 104 ILE A CA 1
ATOM 841 C C . ILE A 1 104 ? -6.320 -3.413 10.447 1.00 92.00 104 ILE A C 1
ATOM 843 O O . ILE A 1 104 ? -7.144 -2.507 10.502 1.00 92.00 104 ILE A O 1
ATOM 847 N N . ARG A 1 105 ? -6.456 -4.524 11.177 1.00 92.69 105 ARG A N 1
ATOM 848 C CA . ARG A 1 105 ? -7.571 -4.701 12.118 1.00 92.69 105 ARG A CA 1
ATOM 849 C C . ARG A 1 105 ? -7.526 -3.709 13.273 1.00 92.69 105 ARG A C 1
ATOM 851 O O . ARG A 1 105 ? -8.583 -3.279 13.724 1.00 92.69 105 ARG A O 1
ATOM 858 N N . GLU A 1 106 ? -6.334 -3.386 13.763 1.00 93.50 106 GLU A N 1
ATOM 859 C CA . GLU A 1 106 ? -6.139 -2.373 14.800 1.00 93.50 106 GLU A CA 1
ATOM 860 C C . GLU A 1 106 ? -6.523 -0.985 14.277 1.00 93.50 106 GLU A C 1
ATOM 862 O O . GLU A 1 106 ? -7.402 -0.352 14.852 1.00 93.50 106 GLU A O 1
ATOM 867 N N . GLU A 1 107 ? -5.995 -0.578 13.120 1.00 91.38 107 GLU A N 1
ATOM 868 C CA . GLU A 1 107 ? -6.349 0.697 12.482 1.00 91.38 107 GLU A CA 1
ATOM 869 C C . GLU A 1 107 ? -7.856 0.808 12.189 1.00 91.38 107 GLU A C 1
ATOM 871 O O . GLU A 1 107 ? -8.478 1.832 12.463 1.00 91.38 107 GLU A O 1
ATOM 876 N N . MET A 1 108 ? -8.481 -0.252 11.667 1.00 89.38 108 MET A N 1
ATOM 877 C CA . MET A 1 108 ? -9.922 -0.262 11.385 1.00 89.38 108 MET A CA 1
ATOM 878 C C . MET A 1 108 ? -10.761 -0.172 12.661 1.00 89.38 108 MET A C 1
ATOM 880 O O . MET A 1 108 ? -11.846 0.408 12.635 1.00 89.38 108 MET A O 1
ATOM 884 N N . ARG A 1 109 ? -10.281 -0.728 13.781 1.00 93.31 109 ARG A N 1
ATOM 885 C CA . ARG A 1 109 ? -10.939 -0.570 15.082 1.00 93.31 109 ARG A CA 1
ATOM 886 C C . ARG A 1 109 ? -10.879 0.886 15.535 1.00 93.31 109 ARG A C 1
ATOM 888 O O . ARG A 1 109 ? -11.918 1.441 15.873 1.00 93.31 109 ARG A O 1
ATOM 895 N N . GLU A 1 110 ? -9.704 1.510 15.469 1.00 92.75 110 GLU A N 1
ATOM 896 C CA . GLU A 1 110 ? -9.524 2.921 15.833 1.00 92.75 110 GLU A CA 1
ATOM 897 C C . GLU A 1 110 ? -10.412 3.849 14.990 1.00 92.75 110 GLU A C 1
ATOM 899 O O . GLU A 1 110 ? -11.042 4.759 15.527 1.00 92.75 110 GLU A O 1
ATOM 904 N N . VAL A 1 111 ? -10.519 3.593 13.681 1.00 91.38 111 VAL A N 1
ATOM 905 C CA . VAL A 1 111 ? -11.393 4.366 12.784 1.00 91.38 111 VAL A CA 1
ATOM 906 C C . VAL A 1 111 ? -12.865 4.205 13.162 1.00 91.38 111 VAL A C 1
ATOM 908 O O . VAL A 1 111 ? -13.576 5.207 13.221 1.00 91.38 111 VAL A O 1
ATOM 911 N N . ARG A 1 112 ? -13.332 2.984 13.453 1.00 93.06 112 ARG A N 1
ATOM 912 C CA . ARG A 1 112 ? -14.726 2.757 13.872 1.00 93.06 112 ARG A CA 1
ATOM 913 C C . ARG A 1 112 ? -15.044 3.434 15.198 1.00 93.06 112 ARG A C 1
ATOM 915 O O . ARG A 1 112 ? -16.076 4.082 15.300 1.00 93.06 112 ARG A O 1
ATOM 922 N N . GLU A 1 113 ? -14.158 3.329 16.186 1.00 94.00 113 GLU A N 1
ATOM 923 C CA . GLU A 1 113 ? -14.339 4.005 17.475 1.00 94.00 113 GLU A CA 1
ATOM 924 C C . GLU A 1 113 ? -14.379 5.530 17.309 1.00 94.00 113 GLU A C 1
ATOM 926 O O . GLU A 1 113 ? -15.196 6.203 17.932 1.00 94.00 113 GLU A O 1
ATOM 931 N N . ALA A 1 114 ? -13.524 6.091 16.448 1.00 91.94 114 ALA A N 1
ATOM 932 C CA . ALA A 1 114 ? -13.534 7.521 16.153 1.00 91.94 114 ALA A CA 1
ATOM 933 C C . ALA A 1 114 ? -14.827 7.959 15.444 1.00 91.94 114 ALA A C 1
ATOM 935 O O . ALA A 1 114 ? -15.370 9.013 15.766 1.00 91.94 114 ALA A O 1
ATOM 936 N N . GLN A 1 115 ? -15.336 7.151 14.510 1.00 92.81 115 GLN A N 1
ATOM 937 C CA . GLN 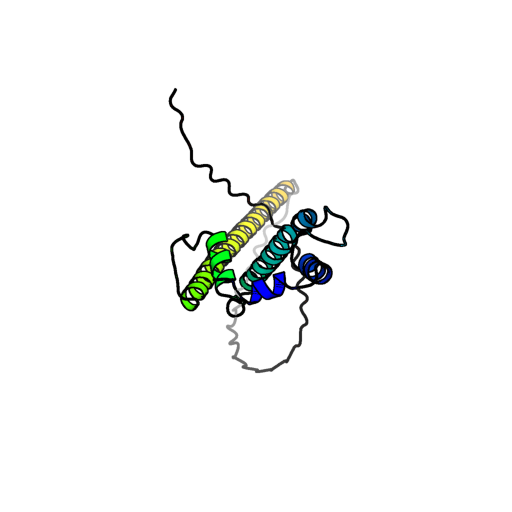A 1 115 ? -16.610 7.406 13.834 1.00 92.81 115 GLN A CA 1
ATOM 938 C C . GLN A 1 115 ? -17.799 7.327 14.794 1.00 92.81 115 GLN A C 1
ATOM 940 O O . GLN A 1 115 ? -18.668 8.189 14.733 1.00 92.81 115 GLN A O 1
ATOM 945 N N . GLN A 1 116 ? -17.816 6.341 15.696 1.00 93.81 116 GLN A N 1
ATOM 946 C CA . GLN A 1 116 ? -18.852 6.214 16.724 1.00 93.81 116 GLN A CA 1
ATOM 947 C C . GLN A 1 116 ? -18.863 7.428 17.652 1.00 93.81 116 GLN A C 1
ATOM 949 O O . GLN A 1 116 ? -19.905 8.054 17.804 1.00 93.81 116 GLN A O 1
ATOM 954 N N . ARG A 1 117 ? -17.700 7.842 18.174 1.00 93.38 117 ARG A N 1
ATOM 955 C CA . ARG A 1 117 ? -17.606 9.046 19.019 1.00 93.38 117 ARG A CA 1
ATOM 956 C C . ARG A 1 117 ? -18.072 10.306 18.292 1.00 93.38 117 ARG A C 1
ATOM 958 O O . ARG A 1 117 ? -18.815 11.090 18.863 1.00 93.38 117 ARG A O 1
ATOM 965 N N . ALA A 1 118 ? -17.668 10.487 17.033 1.00 93.38 118 ALA A N 1
ATOM 966 C CA . ALA A 1 118 ? -18.087 11.642 16.238 1.00 93.38 118 ALA A CA 1
ATOM 967 C C . ALA A 1 118 ? -19.596 11.637 15.933 1.00 93.38 118 ALA A C 1
ATOM 969 O O . ALA A 1 118 ? -20.197 12.695 15.775 1.00 93.38 118 ALA A O 1
ATOM 970 N N . PHE A 1 119 ? -20.208 10.458 15.817 1.00 93.81 119 PHE A N 1
ATOM 971 C CA . PHE A 1 119 ? -21.648 10.318 15.624 1.00 93.81 119 PHE A CA 1
ATOM 972 C C . PHE A 1 119 ? -22.427 10.603 16.915 1.00 93.81 119 PHE A C 1
ATOM 974 O O . PHE A 1 119 ? -23.393 11.358 16.887 1.00 93.81 119 PHE A O 1
ATOM 981 N N . GLU A 1 120 ? -21.974 10.061 18.046 1.00 93.06 120 GLU A N 1
ATOM 982 C CA . GLU A 1 120 ? -22.547 10.331 19.371 1.00 93.06 120 GLU A CA 1
ATOM 983 C C . GLU A 1 120 ? -22.461 11.819 19.742 1.00 93.06 120 GLU A C 1
ATOM 985 O O . GLU A 1 120 ? -23.419 12.378 20.268 1.00 93.06 120 GLU A O 1
ATOM 990 N N . GLU A 1 121 ? -21.342 12.478 19.426 1.00 93.12 121 GLU A N 1
ATOM 991 C CA . GLU A 1 121 ? -21.164 13.919 19.633 1.00 93.12 121 GLU A CA 1
ATOM 992 C C . GLU A 1 121 ? -22.176 14.734 18.816 1.00 93.12 121 GLU A C 1
ATOM 994 O O . GLU A 1 121 ? -22.830 15.614 19.367 1.00 93.12 121 GLU A O 1
ATOM 999 N N . ARG A 1 122 ? -22.396 14.382 17.541 1.00 91.38 122 ARG A N 1
ATOM 1000 C CA . ARG A 1 122 ? -23.416 15.039 16.704 1.00 91.38 122 ARG A CA 1
ATOM 1001 C C . ARG A 1 122 ? -24.831 14.849 17.234 1.00 91.38 122 ARG A C 1
ATOM 1003 O O . ARG A 1 122 ? -25.580 15.813 17.288 1.00 91.38 122 ARG A O 1
ATOM 1010 N N . LEU A 1 123 ? -25.190 13.633 17.650 1.00 92.00 123 LEU A N 1
ATOM 1011 C CA . LEU A 1 123 ? -26.503 13.365 18.247 1.00 92.00 123 LEU A CA 1
ATOM 1012 C C . LEU A 1 123 ? -26.727 14.192 19.515 1.00 92.00 123 LEU A C 1
ATOM 1014 O O . LEU A 1 123 ? -27.827 14.685 19.749 1.00 92.00 123 LEU A O 1
ATOM 1018 N N . ARG A 1 124 ? -25.680 14.364 20.329 1.00 90.62 124 ARG A N 1
ATOM 1019 C CA . ARG A 1 124 ? -25.738 15.205 21.523 1.00 90.62 124 ARG A CA 1
ATOM 1020 C C . ARG A 1 124 ? -25.923 16.684 21.169 1.00 90.62 124 ARG A C 1
ATOM 1022 O O . ARG A 1 124 ? -26.772 17.330 21.771 1.00 90.62 124 ARG A O 1
ATOM 1029 N N . GLU A 1 125 ? -25.166 17.203 20.203 1.00 88.88 125 GLU A N 1
ATOM 1030 C CA . GLU A 1 125 ? -25.307 18.587 19.725 1.00 88.88 125 GLU A CA 1
ATOM 1031 C C . GLU A 1 125 ? -26.698 18.858 19.125 1.00 88.88 125 GLU A C 1
ATOM 1033 O O . GLU A 1 125 ? -27.241 19.947 19.303 1.00 88.88 125 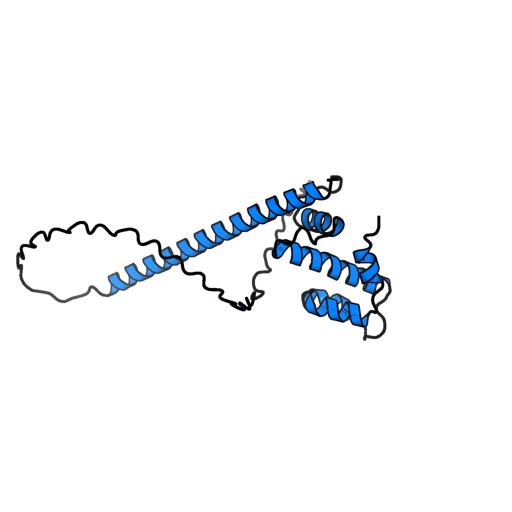GLU A O 1
ATOM 1038 N N . GLU A 1 126 ? -27.284 17.881 18.424 1.00 86.44 126 GLU A N 1
ATOM 1039 C CA . GLU A 1 126 ? -28.645 17.968 17.878 1.00 86.44 126 GLU A CA 1
ATOM 1040 C C . GLU A 1 126 ? -29.713 17.952 18.984 1.00 86.44 126 GLU A C 1
ATOM 1042 O O . GLU A 1 126 ? -30.667 18.727 18.912 1.00 86.44 126 GLU A O 1
ATOM 1047 N N . ALA A 1 127 ? -29.541 17.128 20.024 1.00 84.12 127 ALA A N 1
ATOM 1048 C CA . ALA A 1 127 ? -30.447 17.088 21.174 1.00 84.12 127 ALA A CA 1
ATOM 1049 C C . ALA A 1 127 ? -30.409 18.394 21.989 1.00 84.12 127 ALA A C 1
ATOM 1051 O O . ALA A 1 127 ? -31.458 18.944 22.312 1.00 84.12 127 ALA A O 1
ATOM 1052 N N . GLU A 1 128 ? -29.215 18.939 22.254 1.00 81.31 128 GLU A N 1
ATOM 1053 C CA . GLU A 1 128 ? -29.058 20.221 22.961 1.00 81.31 128 GLU A CA 1
ATOM 1054 C C . GLU A 1 128 ? -29.703 21.387 22.170 1.00 81.31 128 GLU A C 1
ATOM 1056 O O . GLU A 1 128 ? -30.311 22.273 22.764 1.00 81.31 128 GLU A O 1
ATOM 1061 N N . GLN A 1 129 ? -29.675 21.357 20.830 1.00 73.12 129 GLN A N 1
ATOM 1062 C CA . GLN A 1 129 ? -30.348 22.363 19.988 1.00 73.12 129 GLN A CA 1
ATOM 1063 C C . GLN A 1 129 ? -31.883 22.241 19.962 1.00 73.12 129 GLN A C 1
ATOM 1065 O O . GLN A 1 129 ? -32.564 23.242 19.729 1.00 73.12 129 GLN A O 1
ATOM 1070 N N . GLN A 1 130 ? -32.444 21.045 20.169 1.00 65.44 130 GLN A N 1
ATOM 1071 C CA . GLN A 1 130 ? -33.899 20.857 20.248 1.00 65.44 130 GLN A CA 1
ATOM 1072 C C . GLN A 1 130 ? -34.480 21.355 21.578 1.00 65.44 130 GLN A C 1
ATOM 1074 O O . GLN A 1 130 ? -35.558 21.954 21.572 1.00 65.44 130 GLN A O 1
ATOM 1079 N N . ASP A 1 131 ? -33.759 21.179 22.687 1.00 60.69 131 ASP A N 1
ATOM 1080 C CA . ASP A 1 131 ? -34.195 21.643 24.011 1.00 60.69 131 ASP A CA 1
ATOM 1081 C C . ASP A 1 131 ? -34.214 23.182 24.115 1.00 60.69 131 ASP A C 1
ATOM 1083 O O . ASP A 1 131 ? -35.157 23.759 24.664 1.00 60.69 131 ASP A O 1
ATOM 1087 N N . ASP A 1 132 ? -33.238 23.871 23.511 1.00 59.50 132 ASP A N 1
ATOM 1088 C CA . ASP A 1 132 ? -33.215 25.341 23.458 1.00 59.50 132 ASP A CA 1
ATOM 1089 C C . ASP A 1 132 ? -34.360 25.914 22.593 1.00 59.50 132 ASP A C 1
ATOM 1091 O O . ASP A 1 132 ? -34.935 26.952 22.926 1.00 59.50 132 ASP A O 1
ATOM 1095 N N . ALA A 1 133 ? -34.758 25.219 21.519 1.00 57.25 133 ALA A N 1
ATOM 1096 C CA . ALA A 1 133 ? -35.870 25.636 20.659 1.00 57.25 133 ALA A CA 1
ATOM 1097 C C . ALA A 1 133 ? -37.253 25.434 21.311 1.00 57.25 133 ALA A C 1
ATOM 1099 O O . ALA A 1 133 ? -38.171 26.210 21.044 1.00 57.25 133 ALA A O 1
ATOM 1100 N N . ALA A 1 134 ? -37.417 24.425 22.174 1.00 55.72 134 ALA A N 1
ATOM 1101 C CA . ALA A 1 134 ? -38.650 24.218 22.938 1.00 55.72 134 ALA A CA 1
ATOM 1102 C C . ALA A 1 134 ? -38.835 25.286 24.038 1.00 55.72 134 ALA A C 1
ATOM 1104 O O . ALA A 1 134 ? -39.957 25.735 24.281 1.00 55.72 134 ALA A O 1
ATOM 1105 N N . SER A 1 135 ? -37.732 25.745 24.639 1.00 51.75 135 SER A N 1
ATOM 1106 C CA . SER A 1 135 ? -37.689 26.778 25.686 1.00 51.75 135 SER A CA 1
ATOM 1107 C C . SER A 1 135 ? -38.130 28.175 25.204 1.00 51.75 135 SER A C 1
ATOM 1109 O O . SER A 1 135 ? -38.732 28.932 25.963 1.00 51.75 135 SER A O 1
ATOM 1111 N N . GLU A 1 136 ? -37.922 28.518 23.926 1.00 53.38 136 GLU A N 1
ATOM 1112 C CA . GLU A 1 136 ? -38.323 29.824 23.365 1.00 53.38 136 GLU A CA 1
ATOM 1113 C C . GLU A 1 136 ? -39.797 29.898 22.902 1.00 53.38 136 GLU A C 1
ATOM 1115 O O . GLU A 1 136 ? -40.235 30.946 22.426 1.00 53.38 136 GLU A O 1
ATOM 1120 N N . THR A 1 137 ? -40.588 28.824 23.057 1.00 51.19 137 THR A N 1
ATOM 1121 C CA . THR A 1 137 ? -42.013 28.792 22.652 1.00 51.19 137 THR A CA 1
ATOM 1122 C C . THR A 1 137 ? -43.018 28.815 23.808 1.00 51.19 137 THR A C 1
ATOM 1124 O O . THR A 1 137 ? -44.219 28.858 23.549 1.00 51.19 137 THR A O 1
ATOM 1127 N N . SER A 1 138 ? -42.575 28.853 25.072 1.00 48.62 138 SER A N 1
ATOM 1128 C CA . SER A 1 138 ? -43.487 28.988 26.219 1.00 48.62 138 SER A CA 1
ATOM 1129 C C . SER A 1 138 ? -43.575 30.441 26.697 1.00 48.62 138 SER A C 1
ATOM 1131 O O . SER A 1 138 ? -42.970 30.837 27.696 1.00 48.62 138 SER A O 1
ATOM 1133 N N . SER A 1 139 ? -44.347 31.247 25.978 1.00 53.38 139 SER A N 1
ATOM 1134 C CA . SER A 1 139 ? -44.915 32.475 26.530 1.00 53.38 139 SER A CA 1
ATOM 1135 C C . SER A 1 139 ? -46.392 32.548 26.158 1.00 53.38 139 SER A C 1
ATOM 1137 O O . SER A 1 139 ? -46.707 32.740 24.986 1.00 53.38 139 SER A O 1
ATOM 1139 N N . ASP A 1 140 ? -47.226 32.411 27.192 1.00 53.16 140 ASP A N 1
ATOM 1140 C CA . ASP A 1 140 ? -48.594 32.924 27.319 1.00 53.16 140 ASP A CA 1
ATOM 1141 C C . ASP A 1 140 ? -49.686 32.309 26.418 1.00 53.16 140 ASP A C 1
ATOM 1143 O O . ASP A 1 140 ? -49.848 32.693 25.263 1.00 53.16 140 ASP A O 1
ATOM 1147 N N . ASP A 1 141 ? -50.493 31.395 26.979 1.00 48.72 141 ASP A N 1
ATOM 1148 C CA . ASP A 1 141 ? -51.861 31.748 27.408 1.00 48.72 141 ASP A CA 1
ATOM 1149 C C . ASP A 1 141 ? -52.492 30.660 28.314 1.00 48.72 141 ASP A C 1
ATOM 1151 O O . ASP A 1 141 ? -52.255 29.462 28.148 1.00 48.72 141 ASP A O 1
ATOM 1155 N N . ASP A 1 142 ? -53.241 31.155 29.303 1.00 54.38 142 ASP A N 1
ATOM 1156 C CA . ASP A 1 142 ? -53.877 30.520 30.468 1.00 54.38 142 ASP A CA 1
ATOM 1157 C C . ASP A 1 142 ? -55.089 29.594 30.178 1.00 54.38 142 ASP A C 1
ATOM 1159 O O . ASP A 1 142 ? -55.684 29.642 29.104 1.00 54.38 142 ASP A O 1
ATOM 1163 N N . ASP A 1 143 ? -55.488 28.871 31.242 1.00 60.75 143 ASP A N 1
ATOM 1164 C CA . ASP A 1 143 ? -56.793 28.238 31.541 1.00 60.75 143 ASP A CA 1
ATOM 1165 C C . ASP A 1 143 ? -57.278 27.083 30.637 1.00 60.75 143 ASP A C 1
ATOM 1167 O O . ASP A 1 143 ? -57.669 27.291 29.493 1.00 60.75 143 ASP A O 1
ATOM 1171 N N . ASP A 1 144 ? -57.374 25.857 31.177 1.00 49.91 144 ASP A N 1
ATOM 1172 C CA . ASP A 1 144 ? -58.657 25.356 31.712 1.00 49.91 144 ASP A CA 1
ATOM 1173 C C . ASP A 1 144 ? -58.572 23.909 32.257 1.00 49.91 144 ASP A C 1
ATOM 1175 O O . ASP A 1 144 ? -57.939 23.032 31.675 1.00 49.91 144 ASP A O 1
ATOM 1179 N N . GLU A 1 145 ? -59.275 23.733 33.376 1.00 56.72 145 GLU A N 1
ATOM 1180 C CA . GLU A 1 145 ? -59.888 22.544 34.000 1.00 56.72 145 GLU A CA 1
ATOM 1181 C C . GLU A 1 145 ? -59.096 21.241 34.272 1.00 56.72 145 GLU A C 1
ATOM 1183 O O . GLU A 1 145 ? -58.633 20.511 33.398 1.00 56.72 145 GLU A O 1
ATOM 1188 N N . GLU A 1 146 ? -59.072 20.899 35.568 1.00 57.31 146 GLU A N 1
ATOM 1189 C CA . GLU A 1 146 ? -58.814 19.566 36.109 1.00 57.31 146 GLU A CA 1
ATOM 1190 C C . GLU A 1 146 ? -59.897 18.574 35.642 1.00 57.31 146 GLU A C 1
ATOM 1192 O O . GLU A 1 146 ? -61.054 18.674 36.054 1.00 57.31 146 GLU A O 1
ATOM 1197 N N . GLU A 1 147 ? -59.518 17.568 34.851 1.00 53.88 147 GLU A N 1
ATOM 1198 C CA . GLU A 1 147 ? -60.320 16.356 34.660 1.00 53.88 147 GLU A CA 1
ATOM 1199 C C . GLU A 1 147 ? -59.484 15.135 35.075 1.00 53.88 147 GLU A C 1
ATOM 1201 O O . GLU A 1 147 ? -58.517 14.747 34.417 1.00 53.88 147 GLU A O 1
ATOM 1206 N N . GLU A 1 148 ? -59.836 14.553 36.226 1.00 57.22 148 GLU A N 1
ATOM 1207 C CA . GLU A 1 148 ? -59.339 13.252 36.669 1.00 57.22 148 GLU A CA 1
ATOM 1208 C C . GLU A 1 148 ? -59.892 12.164 35.736 1.00 57.22 148 GLU A C 1
ATOM 1210 O O . GLU A 1 148 ? -61.020 11.697 35.889 1.00 57.22 148 GLU A O 1
ATOM 1215 N N . GLY A 1 149 ? -59.091 11.773 34.745 1.00 48.38 149 GLY A N 1
ATOM 1216 C CA . GLY A 1 149 ? -59.323 10.585 33.931 1.00 48.38 149 GLY A CA 1
ATOM 1217 C C . GLY A 1 149 ? -58.595 9.383 34.524 1.00 48.38 149 GLY A C 1
ATOM 1218 O O . GLY A 1 149 ? -57.377 9.268 34.387 1.00 48.38 149 GLY A O 1
ATOM 1219 N N . GLU A 1 150 ? -59.342 8.493 35.178 1.00 54.47 150 GLU A N 1
ATOM 1220 C CA . GLU A 1 150 ? -58.918 7.124 35.484 1.00 54.47 150 GLU A CA 1
ATOM 1221 C C . GLU A 1 150 ? -58.422 6.448 34.195 1.00 54.47 150 GLU A C 1
ATOM 1223 O O . GLU A 1 150 ? -59.176 6.284 33.236 1.00 54.47 150 GLU A O 1
ATOM 1228 N N . VAL A 1 151 ? -57.144 6.068 34.164 1.00 53.50 151 VAL A N 1
ATOM 1229 C CA . VAL A 1 151 ? -56.591 5.226 33.101 1.00 53.50 151 VAL A CA 1
ATOM 1230 C C . VAL A 1 151 ? -56.636 3.794 33.614 1.00 53.50 151 VAL A C 1
ATOM 1232 O O . VAL A 1 151 ? -55.874 3.427 34.509 1.00 53.50 151 VAL A O 1
ATOM 1235 N N . GLU A 1 152 ? -57.586 3.023 33.087 1.00 52.06 152 GLU A N 1
ATOM 1236 C CA . GLU A 1 152 ? -57.663 1.578 33.280 1.00 52.06 152 GLU A CA 1
ATOM 1237 C C . GLU A 1 152 ? -56.371 0.919 32.768 1.00 52.06 152 GLU A C 1
ATOM 1239 O O . GLU A 1 152 ? -55.856 1.243 31.696 1.00 52.06 152 GLU A O 1
ATOM 1244 N N . GLU A 1 153 ? -55.826 0.025 33.592 1.00 53.81 153 GLU A N 1
ATOM 1245 C CA . GLU A 1 153 ? -54.692 -0.832 33.267 1.00 53.81 153 GLU A CA 1
ATOM 1246 C C . GLU A 1 153 ? -55.136 -1.848 32.205 1.00 53.81 153 GLU A C 1
ATOM 1248 O O . GLU A 1 153 ? -55.783 -2.843 32.528 1.00 53.81 153 GLU A O 1
ATOM 1253 N N . ASP A 1 154 ? -54.806 -1.594 30.938 1.00 51.91 154 ASP A N 1
ATOM 1254 C CA . ASP A 1 154 ? -54.922 -2.611 29.895 1.00 51.91 154 ASP A CA 1
ATOM 1255 C C . ASP A 1 154 ? -53.745 -3.590 30.009 1.00 51.91 154 ASP A C 1
ATOM 1257 O O . ASP A 1 154 ? -52.578 -3.251 29.779 1.00 51.91 154 ASP A O 1
ATOM 1261 N N . ASP A 1 155 ? -54.099 -4.818 30.383 1.00 56.88 155 ASP A N 1
ATOM 1262 C CA . ASP A 1 155 ? -53.277 -6.019 30.342 1.00 56.88 155 ASP A CA 1
ATOM 1263 C C . ASP A 1 155 ? -52.598 -6.163 28.969 1.00 56.88 155 ASP A C 1
ATOM 1265 O O . ASP A 1 155 ? -53.232 -6.428 27.945 1.00 56.88 155 ASP A O 1
ATOM 1269 N N . ILE A 1 156 ? -51.272 -6.025 28.951 1.00 55.59 156 ILE A N 1
ATOM 1270 C CA . ILE A 1 156 ? -50.454 -6.423 27.807 1.00 55.59 156 ILE A CA 1
ATOM 1271 C C . ILE A 1 156 ? -50.322 -7.947 27.875 1.00 55.59 156 ILE A C 1
ATOM 1273 O O . ILE A 1 156 ? -49.511 -8.475 28.634 1.00 55.59 156 ILE A O 1
ATOM 1277 N N . GLU A 1 157 ? -51.155 -8.651 27.106 1.00 60.25 157 GLU A N 1
ATOM 1278 C CA . GLU A 1 157 ? -50.996 -10.084 26.862 1.00 60.25 157 GLU A CA 1
ATOM 1279 C C . GLU A 1 157 ? -49.650 -10.345 26.168 1.00 60.25 157 GLU A C 1
ATOM 1281 O O . GLU A 1 157 ? -49.375 -9.845 25.072 1.00 60.25 157 GLU A O 1
ATOM 1286 N N . ASP A 1 158 ? -48.816 -11.153 26.825 1.00 54.59 158 ASP A N 1
ATOM 1287 C CA . ASP A 1 158 ? -47.611 -11.760 26.269 1.00 54.59 158 ASP A CA 1
ATOM 1288 C C . ASP A 1 158 ? -47.991 -12.640 25.065 1.00 54.59 158 ASP A C 1
ATOM 1290 O O . ASP A 1 158 ? -48.385 -13.800 25.199 1.00 54.59 158 ASP A O 1
ATOM 1294 N N . GLY A 1 159 ? -47.880 -12.071 23.866 1.00 50.84 159 GLY A N 1
ATOM 1295 C CA . GLY A 1 159 ? -47.940 -12.817 22.617 1.00 50.84 159 GLY A CA 1
ATOM 1296 C C . GLY A 1 159 ? -46.643 -13.591 22.405 1.00 50.84 159 GLY A C 1
ATOM 1297 O O . GLY A 1 159 ? -45.629 -13.011 22.016 1.00 50.84 159 GLY A O 1
ATOM 1298 N N . GLU A 1 160 ? -46.688 -14.901 22.646 1.00 58.00 160 GLU A N 1
ATOM 1299 C CA . GLU A 1 160 ? -45.688 -15.858 22.172 1.00 58.00 160 GLU A CA 1
ATOM 1300 C C . GLU A 1 160 ? -45.555 -15.720 20.646 1.00 58.00 160 GLU A C 1
ATOM 1302 O O . GLU A 1 160 ? -46.473 -16.043 19.892 1.00 58.00 160 GLU A O 1
ATOM 1307 N N . VAL A 1 161 ? -44.416 -15.200 20.184 1.00 58.59 161 VAL A N 1
ATOM 1308 C CA . VAL A 1 161 ? -44.053 -15.247 18.766 1.00 58.59 161 VAL A CA 1
ATOM 1309 C C . VAL A 1 161 ? -43.311 -16.559 18.564 1.00 58.59 161 VAL A C 1
ATOM 1311 O O . VAL A 1 161 ? -42.165 -16.705 18.988 1.00 58.59 161 VAL A O 1
ATOM 1314 N N . GLU A 1 162 ? -44.020 -17.530 17.993 1.00 60.72 162 GLU A N 1
ATOM 1315 C CA . GLU A 1 162 ? -43.454 -18.795 17.542 1.00 60.72 162 GLU A CA 1
ATOM 1316 C C . GLU A 1 162 ? -42.373 -18.531 16.482 1.00 60.72 162 GLU A C 1
ATOM 1318 O O . GLU A 1 162 ? -42.555 -17.742 15.552 1.00 60.72 162 GLU A O 1
ATOM 1323 N N . ASP A 1 163 ? -41.230 -19.191 16.666 1.00 55.53 163 ASP A N 1
ATOM 1324 C CA . ASP A 1 163 ? -40.132 -19.261 15.712 1.00 55.53 163 ASP A CA 1
ATOM 1325 C C . ASP A 1 163 ? -40.608 -19.956 14.421 1.00 55.53 163 ASP A C 1
ATOM 1327 O O . ASP A 1 163 ? -40.727 -21.183 14.378 1.00 55.53 163 ASP A O 1
ATOM 1331 N N . GLU A 1 164 ? -40.840 -19.192 13.352 1.00 62.25 164 GLU A N 1
ATOM 1332 C CA . GLU A 1 164 ? -40.904 -19.739 11.993 1.00 62.25 164 GLU A CA 1
ATOM 1333 C C . GLU A 1 164 ? -39.551 -19.527 11.298 1.00 62.25 164 GLU A C 1
ATOM 1335 O O . GLU A 1 164 ? -39.232 -18.469 10.752 1.00 62.25 164 GLU A O 1
ATOM 1340 N N . ASP A 1 165 ? -38.738 -20.585 11.375 1.00 59.22 165 ASP A N 1
ATOM 1341 C CA . ASP A 1 165 ? -37.677 -20.907 10.426 1.00 59.22 165 ASP A CA 1
ATOM 1342 C C . ASP A 1 165 ? -38.286 -20.994 9.017 1.00 59.22 165 ASP A C 1
ATOM 1344 O O . ASP A 1 165 ? -38.838 -22.031 8.654 1.00 59.22 165 ASP A O 1
ATOM 1348 N N . ASP A 1 166 ? -38.124 -19.951 8.200 1.00 58.84 166 ASP A N 1
ATOM 1349 C CA . ASP A 1 166 ? -38.244 -20.078 6.749 1.00 58.84 166 ASP A CA 1
ATOM 1350 C C . ASP A 1 166 ? -36.971 -19.597 6.045 1.00 58.84 166 ASP A C 1
ATOM 1352 O O . ASP A 1 166 ? -36.631 -18.422 5.899 1.00 58.84 166 ASP A O 1
ATOM 1356 N N . ASN A 1 167 ? -36.247 -20.633 5.654 1.00 53.09 167 ASN A N 1
ATOM 1357 C CA . ASN A 1 167 ? -35.192 -20.714 4.677 1.00 53.09 167 ASN A CA 1
ATOM 1358 C C . ASN A 1 167 ? -35.684 -20.215 3.308 1.00 53.09 167 ASN A C 1
ATOM 1360 O O . ASN A 1 167 ? -36.500 -20.893 2.693 1.00 53.09 167 ASN A O 1
ATOM 1364 N N . ASP A 1 168 ? -35.120 -19.121 2.791 1.00 51.22 168 ASP A N 1
ATOM 1365 C CA . ASP A 1 168 ? -35.159 -18.841 1.354 1.00 51.22 168 ASP A CA 1
ATOM 1366 C C . ASP A 1 168 ? -33.803 -18.325 0.851 1.00 51.22 168 ASP A C 1
ATOM 1368 O O . ASP A 1 168 ? -33.309 -17.247 1.195 1.00 51.22 168 ASP A O 1
ATOM 1372 N N . GLU A 1 169 ? -33.181 -19.179 0.041 1.00 58.94 169 GLU A N 1
ATOM 1373 C CA . GLU A 1 169 ? -32.018 -18.903 -0.786 1.00 58.94 169 GLU A CA 1
ATOM 1374 C C . GLU A 1 169 ? -32.423 -17.930 -1.904 1.00 58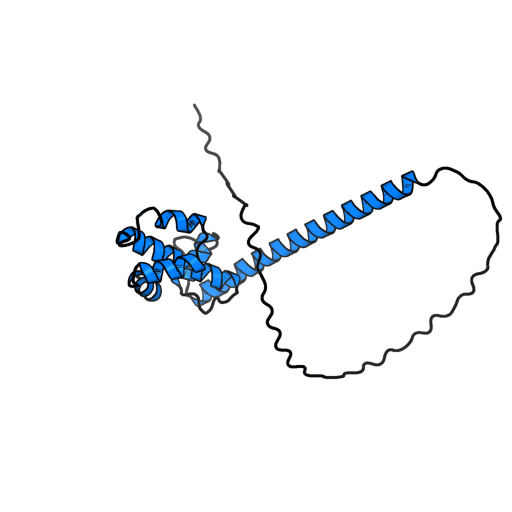.94 169 GLU A C 1
ATOM 1376 O O . GLU A 1 169 ? -32.974 -18.345 -2.921 1.00 58.94 169 GLU A O 1
ATOM 1381 N N . GLU A 1 170 ? -32.102 -16.642 -1.767 1.00 52.22 170 GLU A N 1
ATOM 1382 C CA . GLU A 1 170 ? -32.059 -15.741 -2.923 1.00 52.22 170 GLU A CA 1
ATOM 1383 C C . GLU A 1 170 ? -30.612 -15.447 -3.332 1.00 52.22 170 GLU A C 1
ATOM 1385 O O . GLU A 1 170 ? -29.869 -14.694 -2.695 1.00 52.22 170 GLU A O 1
ATOM 1390 N N . GLU A 1 171 ? -30.227 -16.047 -4.461 1.00 57.84 171 GLU A N 1
ATOM 1391 C CA . GLU A 1 171 ? -29.112 -15.611 -5.295 1.00 57.84 171 GLU A CA 1
ATOM 1392 C C . GLU A 1 171 ? -29.388 -14.194 -5.828 1.00 57.84 171 GLU A C 1
ATOM 1394 O O . GLU A 1 171 ? -29.932 -13.993 -6.912 1.00 57.84 171 GLU A O 1
ATOM 1399 N N . GLY A 1 172 ? -29.002 -13.188 -5.045 1.00 45.84 172 GLY A N 1
ATOM 1400 C CA . GLY A 1 172 ? -28.992 -11.788 -5.455 1.00 45.84 172 GLY A CA 1
ATOM 1401 C C . GLY A 1 172 ? -27.614 -11.357 -5.951 1.00 45.84 172 GLY A C 1
ATOM 1402 O O . GLY A 1 172 ? -26.787 -10.882 -5.169 1.00 45.84 172 GLY A O 1
ATOM 1403 N N . GLU A 1 173 ? -27.375 -11.459 -7.261 1.00 55.47 173 GLU A N 1
ATOM 1404 C CA . GLU A 1 173 ? -26.339 -10.681 -7.949 1.00 55.47 173 GLU A CA 1
ATOM 1405 C C . GLU A 1 173 ? -26.615 -9.183 -7.730 1.00 55.47 173 GLU A C 1
ATOM 1407 O O . GLU A 1 173 ? -27.422 -8.567 -8.424 1.00 55.47 173 GLU A O 1
ATOM 1412 N N . SER A 1 174 ? -25.946 -8.578 -6.746 1.00 47.06 174 SER A N 1
ATOM 1413 C CA . SER A 1 174 ? -25.946 -7.128 -6.553 1.00 47.06 174 SER A CA 1
ATOM 1414 C C . SER A 1 174 ? -24.568 -6.562 -6.880 1.00 47.06 174 SER A C 1
ATOM 1416 O O . SER A 1 174 ? -23.617 -6.588 -6.096 1.00 47.06 174 SER A O 1
ATOM 1418 N N . ASP A 1 175 ? -24.488 -6.041 -8.101 1.00 51.00 175 ASP A N 1
ATOM 1419 C CA . ASP A 1 175 ? -23.437 -5.168 -8.605 1.00 51.00 175 ASP A CA 1
ATOM 1420 C C . ASP A 1 175 ? -23.439 -3.865 -7.782 1.00 51.00 175 ASP A C 1
ATOM 1422 O O . ASP A 1 175 ? -24.088 -2.874 -8.119 1.00 51.00 175 ASP A O 1
ATOM 1426 N N . SER A 1 176 ? -22.770 -3.884 -6.625 1.00 44.84 176 SER A N 1
ATOM 1427 C CA . SER A 1 176 ? -22.545 -2.684 -5.822 1.00 44.84 176 SER A CA 1
ATOM 1428 C C . SER A 1 176 ? -21.239 -2.022 -6.254 1.00 44.84 176 SER A C 1
ATOM 1430 O O . SER A 1 176 ? -20.153 -2.239 -5.715 1.00 44.84 176 SER A O 1
ATOM 1432 N N . THR A 1 177 ? -21.349 -1.148 -7.252 1.00 47.75 177 THR A N 1
ATOM 1433 C CA . THR A 1 177 ? -20.370 -0.088 -7.496 1.00 47.75 177 THR A CA 1
ATOM 1434 C C . THR A 1 177 ? -20.312 0.835 -6.281 1.00 47.75 177 THR A C 1
ATOM 1436 O O . THR A 1 177 ? -21.002 1.853 -6.209 1.00 47.75 177 THR A O 1
ATOM 1439 N N . ILE A 1 178 ? -19.470 0.487 -5.309 1.00 45.50 178 ILE A N 1
ATOM 1440 C CA . ILE A 1 178 ? -19.071 1.390 -4.233 1.00 45.50 178 ILE A CA 1
ATOM 1441 C C . ILE A 1 178 ? -18.140 2.435 -4.851 1.00 45.50 178 ILE A C 1
ATOM 1443 O O . ILE A 1 178 ? -16.944 2.211 -5.050 1.00 45.50 178 ILE A O 1
ATOM 1447 N N . TYR A 1 179 ? -18.698 3.605 -5.157 1.00 43.62 179 TYR A N 1
ATOM 1448 C CA . TYR A 1 179 ? -17.922 4.824 -5.341 1.00 43.62 179 TYR A CA 1
ATOM 1449 C C . TYR A 1 179 ? -17.288 5.189 -3.995 1.00 43.62 179 TYR A C 1
ATOM 1451 O O . TYR A 1 179 ? -17.877 5.894 -3.179 1.00 43.62 179 TYR A O 1
ATOM 1459 N N . ALA A 1 180 ? -16.070 4.705 -3.756 1.00 43.81 180 ALA A N 1
ATOM 1460 C CA . ALA A 1 180 ? -15.219 5.227 -2.700 1.00 43.81 180 ALA A CA 1
ATOM 1461 C C . ALA A 1 180 ? -14.822 6.663 -3.078 1.00 43.81 180 ALA A C 1
ATOM 1463 O O . ALA A 1 180 ? -13.876 6.898 -3.830 1.00 43.81 180 ALA A O 1
ATOM 1464 N N . THR A 1 181 ? -15.595 7.638 -2.601 1.00 43.53 181 THR A N 1
ATOM 1465 C CA . THR A 1 181 ? -15.255 9.055 -2.700 1.00 43.53 181 THR A CA 1
ATOM 1466 C C . THR A 1 181 ? -13.994 9.335 -1.891 1.00 43.53 181 THR A C 1
ATOM 1468 O O . THR A 1 181 ? -13.961 9.240 -0.666 1.00 43.53 181 THR A O 1
ATOM 1471 N N . ASP A 1 182 ? -12.950 9.679 -2.633 1.00 45.19 182 ASP A N 1
ATOM 1472 C CA . ASP A 1 182 ? -11.584 9.981 -2.225 1.00 45.19 182 ASP A CA 1
ATOM 1473 C C . ASP A 1 182 ? -11.489 11.341 -1.502 1.00 45.19 182 ASP A C 1
ATOM 1475 O O . ASP A 1 182 ? -10.950 12.325 -2.011 1.00 45.19 182 ASP A O 1
ATOM 1479 N N . GLN A 1 183 ? -12.063 11.430 -0.301 1.00 46.22 183 GLN A N 1
ATOM 1480 C CA . GLN A 1 183 ? -11.937 12.599 0.570 1.00 46.22 183 GLN A CA 1
ATOM 1481 C C . GLN A 1 183 ? -11.661 12.170 2.008 1.00 46.22 183 GLN A C 1
ATOM 1483 O O . GLN A 1 183 ? -12.561 12.161 2.824 1.00 46.22 183 GLN A O 1
ATOM 1488 N N . HIS A 1 184 ? -10.410 11.823 2.321 1.00 40.84 184 HIS A N 1
ATOM 1489 C CA . HIS A 1 184 ? -9.772 12.134 3.613 1.00 40.84 184 HIS A CA 1
ATOM 1490 C C . HIS A 1 184 ? -8.289 11.732 3.584 1.00 40.84 184 HIS A C 1
ATOM 1492 O O . HIS A 1 184 ? -7.827 10.810 4.250 1.00 40.84 184 HIS A O 1
ATOM 1498 N N . ARG A 1 185 ? -7.486 12.480 2.819 1.00 43.25 185 ARG A N 1
ATOM 1499 C CA . ARG A 1 185 ? -6.030 12.542 3.016 1.00 43.25 185 ARG A CA 1
ATOM 1500 C C . ARG A 1 185 ? -5.646 13.926 3.510 1.00 43.25 185 ARG A C 1
ATOM 1502 O O . ARG A 1 185 ? -5.352 14.801 2.704 1.00 43.25 185 ARG A O 1
ATOM 1509 N N . LYS A 1 186 ? -5.624 14.105 4.832 1.00 46.47 186 LYS A N 1
ATOM 1510 C CA . LYS A 1 186 ? -4.821 15.127 5.527 1.00 46.47 186 LYS A CA 1
ATOM 1511 C C . LYS A 1 186 ? -4.776 14.823 7.028 1.00 46.47 186 LYS A C 1
ATOM 1513 O O . LYS A 1 186 ? -5.419 15.483 7.826 1.00 46.47 186 LYS A O 1
ATOM 1518 N N . PHE A 1 187 ? -3.951 13.855 7.410 1.00 37.75 187 PHE A N 1
ATOM 1519 C CA . PHE A 1 187 ? -3.328 13.874 8.731 1.00 37.75 187 PHE A CA 1
ATOM 1520 C C . PHE A 1 187 ? -1.821 13.746 8.546 1.00 37.75 187 PHE A C 1
ATOM 1522 O O . PHE A 1 187 ? -1.270 12.680 8.286 1.00 37.75 187 PHE A O 1
ATOM 1529 N N . ILE A 1 188 ? -1.164 14.903 8.598 1.00 40.25 188 ILE A N 1
ATOM 1530 C CA . ILE A 1 188 ? 0.284 15.025 8.703 1.00 40.25 188 ILE A CA 1
ATOM 1531 C C . ILE A 1 188 ? 0.609 14.858 10.189 1.00 40.25 188 ILE A C 1
ATOM 1533 O O . ILE A 1 188 ? 0.410 15.778 10.976 1.00 40.25 188 ILE A O 1
ATOM 1537 N N . PHE A 1 189 ? 1.114 13.690 10.581 1.00 37.28 189 PHE A N 1
ATOM 1538 C CA . PHE A 1 189 ? 1.757 13.518 11.883 1.00 37.28 189 PHE A CA 1
ATOM 1539 C C . PHE A 1 189 ? 3.215 13.992 11.784 1.00 37.28 189 PHE A C 1
ATOM 1541 O O . PHE A 1 189 ? 4.121 1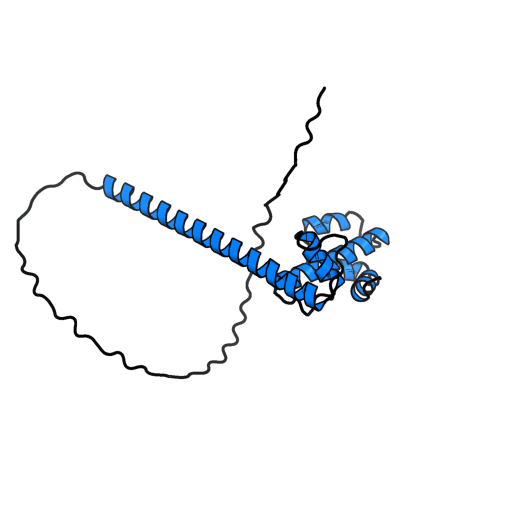3.223 11.471 1.00 37.28 189 PHE A O 1
ATOM 1548 N N . THR A 1 190 ? 3.473 15.268 12.069 1.00 40.12 190 THR A N 1
ATOM 1549 C CA . THR A 1 190 ? 4.825 15.734 12.414 1.00 40.12 190 THR A CA 1
ATOM 1550 C C . THR A 1 190 ? 5.040 15.576 13.917 1.00 40.12 190 THR A C 1
ATOM 1552 O O . THR A 1 190 ? 4.753 16.485 14.690 1.00 40.12 190 THR A O 1
ATOM 1555 N N . LYS A 1 191 ? 5.584 14.433 14.353 1.00 38.16 191 LYS A N 1
ATOM 1556 C CA . LYS A 1 191 ? 6.263 14.337 15.657 1.00 38.16 191 LYS A CA 1
ATOM 1557 C C . LYS A 1 191 ? 7.713 14.797 15.485 1.00 38.16 191 LYS A C 1
ATOM 1559 O O . LYS A 1 191 ? 8.605 13.978 15.283 1.00 38.16 191 LYS A O 1
ATOM 1564 N N . ASN A 1 192 ? 7.953 16.106 15.571 1.00 39.69 192 ASN A N 1
ATOM 1565 C CA . ASN A 1 192 ? 9.305 16.630 15.770 1.00 39.69 192 ASN A CA 1
ATOM 1566 C C . ASN A 1 192 ? 9.673 16.464 17.251 1.00 39.69 192 ASN A C 1
ATOM 1568 O O . ASN A 1 192 ? 9.171 17.179 18.115 1.00 39.69 192 ASN A O 1
ATOM 1572 N N . LYS A 1 193 ? 10.533 15.483 17.544 1.00 47.44 193 LYS A N 1
ATOM 1573 C CA . LYS A 1 193 ? 11.213 15.366 18.838 1.00 47.44 193 LYS A CA 1
ATOM 1574 C C . LYS A 1 193 ? 12.269 16.467 18.935 1.00 47.44 193 LYS A C 1
ATOM 1576 O O . LYS A 1 193 ? 13.052 16.656 18.007 1.00 47.44 193 LYS A O 1
ATOM 1581 N N . GLY A 1 194 ? 12.243 17.181 20.057 1.00 40.03 194 GLY A N 1
ATOM 1582 C CA . GLY A 1 194 ? 13.109 18.311 20.356 1.00 40.03 194 GLY A CA 1
ATOM 1583 C C . GLY A 1 194 ? 14.600 17.994 20.279 1.00 40.03 194 GLY A C 1
ATOM 1584 O O . GLY A 1 194 ? 15.059 16.932 20.697 1.00 40.03 194 GLY A O 1
ATOM 1585 N N . VAL A 1 195 ? 15.343 18.976 19.778 1.00 37.69 195 VAL A N 1
ATOM 1586 C CA . VAL A 1 195 ? 16.779 19.123 19.991 1.00 37.69 195 VAL A CA 1
ATOM 1587 C C . VAL A 1 195 ? 16.966 20.484 20.647 1.00 37.69 195 VAL A C 1
ATOM 1589 O O . VAL A 1 195 ? 16.771 21.524 20.022 1.00 37.69 195 VAL A O 1
ATOM 1592 N N . THR A 1 196 ? 17.285 20.459 21.934 1.00 37.50 196 THR A N 1
ATOM 1593 C CA . THR A 1 196 ? 17.693 21.614 22.730 1.00 37.50 196 THR A CA 1
ATOM 1594 C C . THR A 1 196 ? 19.140 21.946 22.358 1.00 37.50 196 THR A C 1
ATOM 1596 O O . THR A 1 196 ? 20.030 21.130 22.589 1.00 37.50 196 THR A O 1
ATOM 1599 N N . MET A 1 197 ? 19.390 23.119 21.769 1.00 36.72 197 MET A N 1
ATOM 1600 C CA . MET A 1 197 ? 20.735 23.699 21.719 1.00 36.72 197 MET A CA 1
ATOM 1601 C C . MET A 1 197 ? 20.944 24.506 23.000 1.00 36.72 197 MET A C 1
ATOM 1603 O O . MET A 1 197 ? 20.186 25.431 23.283 1.00 36.72 197 MET A O 1
ATOM 1607 N N . VAL A 1 198 ? 21.950 24.121 23.780 1.00 43.88 198 VAL A N 1
ATOM 1608 C CA . VAL A 1 198 ? 22.516 24.956 24.843 1.00 43.88 198 VAL A CA 1
ATOM 1609 C C . VAL A 1 198 ? 23.584 25.833 24.187 1.00 43.88 198 VAL A C 1
ATOM 1611 O O . VAL A 1 198 ? 24.360 25.328 23.374 1.00 43.88 198 VAL A O 1
ATOM 1614 N N . PHE A 1 199 ? 23.524 27.130 24.494 1.00 54.66 199 PHE A N 1
ATOM 1615 C CA . PHE A 1 199 ? 24.390 28.201 23.992 1.00 54.66 199 PHE A CA 1
ATOM 1616 C C . PHE A 1 199 ? 25.870 28.000 24.328 1.00 54.66 199 PHE A C 1
ATOM 1618 O O . PHE A 1 199 ? 26.156 27.447 25.416 1.00 54.66 199 PHE A O 1
#

Radius of gyration: 29.8 Å; chains: 1; bounding box: 85×54×63 Å

Secondary structure (DSSP, 8-state):
---HHHHHHHHS-HHHHHHHHHHHS-HHHHHHHHSS-SS---HHHHHHHHHHHHHHHHHHHHHTT-TTTS-HHHHHHHHHHTT-S-TT----HHHHHHHHHHHHHHHHHHHHHHHHHHHHHHHHHHHHHHHHHHHTT--------------------------------------------------------------

pLDDT: mean 76.53, std 20.83, range [36.72, 97.62]

Sequence (199 aa):
MSCPALLRLIGLPTASLMAIAYNLLDPVEMRQYQAGRHEHLSTASKRALATAVYYRQGRNFAITENYNDMTRLQLEHELRWRGHLPRNEDLPTFKLRLRMIGVIREEMREVREAQQRAFEERLREEAEQQDDAASETSSDDDDDEEEEGEVEEDDIEDGEVEDEDDNDEEEGESDSTIYATDQHRKFIFTKNKGVTMVF

Foldseek 3Di:
DDDPQLVVQLVDDPVVLLVLCVVQPDVVVSVVLVPDPDDDDDSVSSSVSSVVSLLSVLVVCLVVVVLVPDDQVSLQVVCVVVPNDDPPDDDDSVVSSVSSVVVVVVVVVVVVVVVVVVVVVVVVVVVVVVVVVVVVPDDDDDDDDDDDDDDDDDDPDPDPDDDDDDDDDDPDPDPDPPPPPPPDPDDDPPPDDDDDDDD